Protein AF-A0A349HQE9-F1 (afdb_monomer_lite)

pLDDT: mean 85.3, std 14.21, range [30.2, 98.06]

Structure (mmCIF, N/CA/C/O backbone):
data_AF-A0A349HQE9-F1
#
_entry.id   AF-A0A349HQE9-F1
#
loop_
_atom_site.group_PDB
_atom_site.id
_atom_site.type_symbol
_atom_site.label_atom_id
_atom_site.label_alt_id
_atom_site.label_comp_id
_atom_site.label_asym_id
_atom_site.label_entity_id
_atom_site.label_seq_id
_atom_site.pdbx_PDB_ins_code
_atom_site.Cartn_x
_atom_site.Cartn_y
_atom_site.Cartn_z
_atom_site.occupancy
_atom_site.B_iso_or_equiv
_atom_site.auth_seq_id
_atom_site.auth_comp_id
_atom_site.auth_asym_id
_atom_site.auth_atom_id
_atom_site.pdbx_PDB_model_num
ATOM 1 N N . MET A 1 1 ? 7.068 9.864 3.819 1.00 43.81 1 MET A N 1
ATOM 2 C CA . MET A 1 1 ? 7.848 9.157 2.779 1.00 43.81 1 MET A CA 1
ATOM 3 C C . MET A 1 1 ? 6.944 8.926 1.564 1.00 43.81 1 MET A C 1
ATOM 5 O O . MET A 1 1 ? 5.797 8.557 1.781 1.00 43.81 1 MET A O 1
ATOM 9 N N . ARG A 1 2 ? 7.378 9.198 0.321 1.00 53.12 2 ARG A N 1
ATOM 10 C CA . ARG A 1 2 ? 6.597 8.868 -0.892 1.00 53.12 2 ARG A CA 1
ATOM 11 C C . ARG A 1 2 ? 7.158 7.581 -1.493 1.00 53.12 2 ARG A C 1
ATOM 13 O O . ARG A 1 2 ? 8.141 7.647 -2.215 1.00 53.12 2 ARG A O 1
ATOM 20 N N . ARG A 1 3 ? 6.536 6.451 -1.161 1.00 66.81 3 ARG A N 1
ATOM 21 C CA . ARG A 1 3 ? 6.712 5.189 -1.887 1.00 66.81 3 ARG A CA 1
ATOM 22 C C . ARG A 1 3 ? 6.132 5.358 -3.292 1.00 66.81 3 ARG A C 1
ATOM 24 O O . ARG A 1 3 ? 5.113 6.044 -3.438 1.00 66.81 3 ARG A O 1
ATOM 31 N N . HIS A 1 4 ? 6.749 4.768 -4.305 1.00 74.75 4 HIS A N 1
ATOM 32 C CA . HIS A 1 4 ? 6.180 4.779 -5.647 1.00 74.75 4 HIS A CA 1
ATOM 33 C C . HIS A 1 4 ? 5.063 3.740 -5.753 1.00 74.75 4 HIS A C 1
ATOM 35 O O . HIS A 1 4 ? 5.270 2.562 -5.455 1.00 74.75 4 HIS A O 1
ATOM 41 N N . TYR A 1 5 ? 3.889 4.195 -6.192 1.00 73.69 5 TYR A N 1
ATOM 42 C CA . TYR A 1 5 ? 2.735 3.347 -6.473 1.00 73.69 5 TYR A CA 1
ATOM 43 C C . TYR A 1 5 ? 2.435 3.372 -7.967 1.00 73.69 5 TYR A C 1
ATOM 45 O O . TYR A 1 5 ? 2.420 4.446 -8.576 1.00 73.69 5 TYR A O 1
ATOM 53 N N . PHE A 1 6 ? 2.188 2.195 -8.533 1.00 78.81 6 PHE A N 1
ATOM 54 C CA . PHE A 1 6 ? 1.895 1.996 -9.949 1.00 78.81 6 PHE A CA 1
ATOM 55 C C . PHE A 1 6 ? 0.685 1.073 -10.059 1.00 78.81 6 PHE A C 1
ATOM 57 O O . PHE A 1 6 ? 0.599 0.081 -9.332 1.00 78.81 6 PHE A O 1
ATOM 64 N N . PHE A 1 7 ? -0.254 1.400 -10.945 1.00 66.44 7 PHE A N 1
ATOM 65 C CA . PHE A 1 7 ? -1.526 0.697 -11.013 1.00 66.44 7 PHE A CA 1
ATOM 66 C C . PHE A 1 7 ? -1.641 -0.123 -12.284 1.00 66.44 7 PHE A C 1
ATOM 68 O O . PHE A 1 7 ? -1.608 -1.334 -12.151 1.00 66.44 7 PHE A O 1
ATOM 75 N N . HIS A 1 8 ? -1.755 0.473 -13.475 1.00 68.31 8 HIS A N 1
ATOM 76 C CA . HIS A 1 8 ? -1.806 -0.285 -14.746 1.00 68.31 8 HIS A CA 1
ATOM 77 C C . HIS A 1 8 ? -1.755 0.583 -16.018 1.00 68.31 8 HIS A C 1
ATOM 79 O O . HIS A 1 8 ? -1.730 0.020 -17.120 1.00 68.31 8 HIS A O 1
ATOM 85 N N . ASP A 1 9 ? -1.794 1.915 -15.915 1.00 72.25 9 ASP A N 1
ATOM 86 C CA . ASP A 1 9 ? -1.902 2.767 -17.100 1.00 72.25 9 ASP A CA 1
ATOM 87 C C . ASP A 1 9 ? -0.536 3.023 -17.771 1.00 72.25 9 ASP A C 1
ATOM 89 O O . ASP A 1 9 ? 0.530 2.822 -17.190 1.00 72.25 9 ASP A O 1
ATOM 93 N N . GLU A 1 10 ? -0.559 3.451 -19.035 1.00 73.50 10 GLU A N 1
ATOM 94 C CA . GLU A 1 10 ? 0.659 3.810 -19.778 1.00 73.50 10 GLU A CA 1
ATOM 95 C C . GLU A 1 10 ? 1.423 4.956 -19.083 1.00 73.50 10 GLU A C 1
ATOM 97 O O . GLU A 1 10 ? 2.652 5.020 -19.112 1.00 73.50 10 GLU A O 1
ATOM 102 N N . SER A 1 11 ? 0.705 5.836 -18.375 1.00 80.38 11 SER A N 1
ATOM 103 C CA . SER A 1 11 ? 1.305 6.921 -17.596 1.00 80.38 11 SER A CA 1
ATOM 104 C C . SER A 1 11 ? 2.182 6.396 -16.453 1.00 80.38 11 SER A C 1
ATOM 106 O O . SER A 1 11 ? 3.225 6.983 -16.153 1.00 80.38 11 SER A O 1
ATOM 108 N N . ASP A 1 12 ? 1.795 5.278 -15.844 1.00 83.81 12 ASP A N 1
ATOM 109 C CA . ASP A 1 12 ? 2.486 4.620 -14.746 1.00 83.81 12 ASP A CA 1
ATOM 110 C C . ASP A 1 12 ? 3.768 3.945 -15.221 1.00 83.81 12 ASP A C 1
ATOM 112 O O . ASP A 1 12 ? 4.757 3.982 -14.488 1.00 83.81 12 ASP A O 1
ATOM 116 N N . PHE A 1 13 ? 3.808 3.444 -16.461 1.00 86.69 13 PHE A N 1
ATOM 117 C CA . PHE A 1 13 ? 5.064 3.006 -17.070 1.00 86.69 13 PHE A CA 1
ATOM 118 C C . PHE A 1 13 ? 6.069 4.162 -17.122 1.00 86.69 13 PHE A C 1
ATOM 120 O O . PHE A 1 13 ? 7.202 4.023 -16.664 1.00 86.69 13 PHE A O 1
ATOM 127 N N . PHE A 1 14 ? 5.659 5.344 -17.595 1.00 86.12 14 PHE A N 1
ATOM 128 C CA . PHE A 1 14 ? 6.560 6.501 -17.649 1.00 86.12 14 PHE A CA 1
ATOM 129 C C . PHE A 1 14 ? 6.971 6.997 -16.257 1.00 86.12 14 PHE A C 1
ATOM 131 O O . PHE A 1 14 ? 8.106 7.447 -16.070 1.00 86.12 14 PHE A O 1
ATOM 138 N N . LYS A 1 15 ? 6.073 6.923 -15.267 1.00 87.00 15 LYS A N 1
ATOM 139 C CA . LYS A 1 15 ? 6.412 7.228 -13.868 1.00 87.00 15 LYS A CA 1
ATOM 140 C C . LYS A 1 15 ? 7.447 6.239 -13.338 1.00 87.00 15 LYS A C 1
ATOM 142 O O . LYS A 1 15 ? 8.438 6.681 -12.761 1.00 87.00 15 LYS A O 1
ATOM 147 N N . TRP A 1 16 ? 7.254 4.942 -13.573 1.00 89.06 16 TRP A N 1
ATOM 148 C CA . TRP A 1 16 ? 8.198 3.900 -13.176 1.00 89.06 16 TRP A CA 1
ATOM 149 C C . TRP A 1 16 ? 9.549 4.071 -13.870 1.00 89.06 16 TRP A C 1
ATOM 151 O O . TRP A 1 16 ? 10.581 4.050 -13.209 1.00 89.06 16 TRP A O 1
ATOM 161 N N . TYR A 1 17 ? 9.558 4.359 -15.171 1.00 90.19 17 TYR A N 1
ATOM 162 C CA . TYR A 1 17 ? 10.778 4.631 -15.928 1.00 90.19 17 TYR A CA 1
ATOM 163 C C . TYR A 1 17 ? 11.578 5.798 -15.327 1.00 90.19 17 TYR A C 1
ATOM 165 O O . TYR A 1 17 ? 12.787 5.697 -15.111 1.00 90.19 17 TYR A O 1
ATOM 173 N N . ARG A 1 18 ? 10.908 6.908 -14.988 1.00 89.81 18 ARG A N 1
ATOM 174 C CA . ARG A 1 18 ? 11.554 8.052 -14.321 1.00 89.81 18 ARG A CA 1
ATOM 175 C C . ARG A 1 18 ? 12.039 7.703 -12.916 1.00 89.81 18 ARG A C 1
ATOM 177 O O . ARG A 1 18 ? 13.117 8.155 -12.522 1.00 89.81 18 ARG A O 1
ATOM 184 N N . ALA A 1 19 ? 11.265 6.908 -12.176 1.00 90.31 19 ALA A N 1
ATOM 185 C CA . ALA A 1 19 ? 11.665 6.401 -10.870 1.00 90.31 19 ALA A CA 1
ATOM 186 C C . ALA A 1 19 ? 12.948 5.571 -10.998 1.00 90.31 19 ALA A C 1
ATOM 188 O O . ALA A 1 19 ? 13.918 5.875 -10.318 1.00 90.31 19 ALA A O 1
ATOM 189 N N . TYR A 1 20 ? 13.021 4.647 -11.958 1.00 92.56 20 TYR A N 1
ATOM 190 C CA . TYR A 1 20 ? 14.224 3.871 -12.260 1.00 92.56 20 TYR A CA 1
ATOM 191 C C . TYR A 1 20 ? 15.447 4.749 -12.567 1.00 92.56 20 TYR A C 1
ATOM 193 O O . TYR A 1 20 ? 16.510 4.542 -11.974 1.00 92.56 20 TYR A O 1
ATOM 201 N N . LEU A 1 21 ? 15.312 5.757 -13.440 1.00 91.94 21 LEU A N 1
ATOM 202 C CA . LEU A 1 21 ? 16.416 6.683 -13.736 1.00 91.94 21 LEU A CA 1
ATOM 203 C C . LEU A 1 21 ? 16.921 7.386 -12.470 1.00 91.94 21 LEU A C 1
ATOM 205 O O . LEU A 1 21 ? 18.129 7.513 -12.261 1.00 91.94 21 LEU A O 1
ATOM 209 N N . SER A 1 22 ? 15.993 7.790 -11.605 1.00 90.62 22 SER A N 1
ATOM 210 C CA . SER A 1 22 ? 16.298 8.465 -10.343 1.00 90.62 22 SER A CA 1
ATOM 211 C C . SER A 1 22 ? 16.943 7.507 -9.336 1.00 90.62 22 SER A C 1
ATOM 213 O O . SER A 1 22 ? 17.932 7.859 -8.698 1.00 90.62 22 SER A O 1
ATOM 215 N N . SER A 1 23 ? 16.446 6.272 -9.237 1.00 91.88 23 SER A N 1
ATOM 216 C CA . SER A 1 23 ? 16.970 5.201 -8.385 1.00 91.88 23 SER A CA 1
ATOM 217 C C . SER A 1 23 ? 18.398 4.815 -8.760 1.00 91.88 23 SER A C 1
ATOM 219 O O . SER A 1 23 ? 19.237 4.628 -7.879 1.00 91.88 23 SER A O 1
ATOM 221 N N . LYS A 1 24 ? 18.714 4.753 -10.060 1.00 91.44 24 LYS A N 1
ATOM 222 C CA . LYS A 1 24 ? 20.076 4.494 -10.549 1.00 91.44 24 LYS A CA 1
ATOM 223 C C . LYS A 1 24 ? 21.060 5.557 -10.056 1.00 91.44 24 LYS A C 1
ATOM 225 O O . LYS A 1 24 ? 22.142 5.209 -9.576 1.00 91.44 24 LYS A O 1
ATOM 230 N N . GLU A 1 25 ? 20.687 6.831 -10.152 1.00 89.38 25 GLU A N 1
ATOM 231 C CA . GLU A 1 25 ? 21.533 7.929 -9.677 1.00 89.38 25 GLU A CA 1
ATOM 232 C C . GLU A 1 25 ? 21.605 7.964 -8.145 1.00 89.38 25 GLU A C 1
ATOM 234 O O . GLU A 1 25 ? 22.686 8.129 -7.582 1.00 89.38 25 GLU A O 1
ATOM 239 N N . LEU A 1 26 ? 20.494 7.699 -7.452 1.00 89.50 26 LEU A N 1
ATOM 240 C CA . LEU A 1 26 ? 20.457 7.638 -5.991 1.00 89.50 26 LEU A CA 1
ATOM 241 C C . LEU A 1 26 ? 21.390 6.553 -5.446 1.00 89.50 26 LEU A C 1
ATOM 243 O O . LEU A 1 26 ? 22.198 6.841 -4.569 1.00 89.50 26 LEU A O 1
ATOM 247 N N . ILE A 1 27 ? 21.346 5.331 -5.989 1.00 91.06 27 ILE A N 1
ATOM 248 C CA . ILE A 1 27 ? 22.255 4.241 -5.590 1.00 91.06 27 ILE A CA 1
ATOM 249 C C . ILE A 1 27 ? 23.714 4.637 -5.824 1.00 91.06 27 ILE A C 1
ATOM 251 O O . ILE A 1 27 ? 24.580 4.327 -5.002 1.00 91.06 27 ILE A O 1
ATOM 255 N N . ARG A 1 28 ? 24.003 5.308 -6.945 1.00 88.94 28 ARG A N 1
ATOM 256 C CA . ARG A 1 28 ? 25.353 5.783 -7.256 1.00 88.94 28 ARG A CA 1
ATOM 257 C C . ARG A 1 28 ? 25.827 6.780 -6.204 1.00 88.94 28 ARG A C 1
ATOM 259 O O . ARG A 1 28 ? 26.914 6.598 -5.671 1.00 88.94 28 ARG A O 1
ATOM 266 N N . VAL A 1 29 ? 25.019 7.790 -5.893 1.00 88.50 29 VAL A N 1
ATOM 267 C CA . VAL A 1 29 ? 25.361 8.865 -4.951 1.00 88.50 29 VAL A CA 1
ATOM 268 C C . VAL A 1 29 ? 25.426 8.361 -3.505 1.00 88.50 29 VAL A C 1
ATOM 270 O O . VAL A 1 29 ? 26.347 8.726 -2.777 1.00 88.50 29 VAL A O 1
ATOM 273 N N . TYR A 1 30 ? 24.510 7.477 -3.100 1.00 87.50 30 TYR A N 1
ATOM 274 C CA . TYR A 1 30 ? 24.434 6.924 -1.744 1.00 87.50 30 TYR A CA 1
ATOM 275 C C . TYR A 1 30 ? 25.734 6.221 -1.321 1.00 87.50 30 TYR A C 1
ATOM 277 O O . TYR A 1 30 ? 26.180 6.358 -0.181 1.00 87.50 30 TYR A O 1
ATOM 285 N N . LYS A 1 31 ? 26.409 5.536 -2.259 1.00 82.44 31 LYS A N 1
ATOM 286 C CA . LYS A 1 31 ? 27.718 4.893 -2.023 1.00 82.44 31 LYS A CA 1
ATOM 287 C C . LYS A 1 31 ? 28.820 5.872 -1.610 1.00 82.44 31 LYS A C 1
ATOM 289 O O . LYS A 1 31 ? 29.774 5.454 -0.961 1.00 82.44 31 LYS A O 1
ATOM 294 N N . TYR A 1 32 ? 28.690 7.146 -1.973 1.00 86.56 32 TYR A N 1
ATOM 295 C CA . TYR A 1 32 ? 29.670 8.194 -1.684 1.00 86.56 32 TYR A CA 1
ATOM 296 C C . TYR A 1 32 ? 29.247 9.114 -0.533 1.00 86.56 32 TYR A C 1
ATOM 298 O O . TYR A 1 32 ? 29.905 10.122 -0.279 1.00 86.56 32 TYR A O 1
ATOM 306 N N . TYR A 1 33 ? 28.160 8.807 0.182 1.00 83.00 33 TYR A N 1
ATOM 307 C CA . TYR A 1 33 ? 27.831 9.550 1.393 1.00 83.00 33 TYR A CA 1
ATOM 308 C C . TYR A 1 33 ? 28.894 9.312 2.466 1.00 83.00 33 TYR A C 1
ATOM 310 O O . TYR A 1 33 ? 29.165 8.184 2.866 1.00 83.00 33 TYR A O 1
ATOM 318 N N . TYR A 1 34 ? 29.497 10.402 2.937 1.00 70.88 34 TYR A N 1
ATOM 319 C CA . TYR A 1 34 ? 30.479 10.373 4.022 1.00 70.88 34 TYR A CA 1
ATOM 320 C C . TYR A 1 34 ? 29.829 10.458 5.409 1.00 70.88 34 TYR A C 1
ATOM 322 O O . TYR A 1 34 ? 30.403 9.983 6.381 1.00 70.88 34 TYR A O 1
ATOM 330 N N . SER A 1 35 ? 28.633 11.049 5.510 1.00 86.31 35 SER A N 1
ATOM 331 C CA . SER A 1 35 ? 27.893 11.160 6.772 1.00 86.31 35 SER A CA 1
ATOM 332 C C . SER A 1 35 ? 27.049 9.911 7.022 1.00 86.31 35 SER A C 1
ATOM 334 O O . SER A 1 35 ? 26.170 9.576 6.225 1.00 86.31 35 SER A O 1
ATOM 336 N N . GLU A 1 36 ? 27.292 9.254 8.155 1.00 84.75 36 GLU A N 1
ATOM 337 C CA . GLU A 1 36 ? 26.512 8.100 8.616 1.00 84.75 36 GLU A CA 1
ATOM 338 C C . GLU A 1 36 ? 25.084 8.479 9.034 1.00 84.75 36 GLU A C 1
ATOM 340 O O . GLU A 1 36 ? 24.160 7.687 8.861 1.00 84.75 36 GLU A O 1
ATOM 345 N N . GLU A 1 37 ? 24.877 9.705 9.518 1.00 84.75 37 GLU A N 1
ATOM 346 C CA . GLU A 1 37 ? 23.544 10.252 9.801 1.00 84.75 37 GLU A CA 1
ATOM 347 C C . GLU A 1 37 ? 22.734 10.372 8.506 1.00 84.75 37 GLU A C 1
ATOM 349 O O . GLU A 1 37 ? 21.657 9.797 8.382 1.00 84.75 37 GLU A O 1
ATOM 354 N N . ARG A 1 38 ? 23.326 10.978 7.468 1.00 81.06 38 ARG A N 1
ATOM 355 C CA . ARG A 1 38 ? 22.676 11.115 6.158 1.00 81.06 38 ARG A CA 1
ATOM 356 C C . ARG A 1 38 ? 22.397 9.766 5.494 1.00 81.06 38 ARG A C 1
ATOM 358 O O . ARG A 1 38 ? 21.384 9.621 4.816 1.00 81.06 38 ARG A O 1
ATOM 365 N N . LYS A 1 39 ? 23.281 8.777 5.666 1.00 84.38 39 LYS A N 1
ATOM 366 C CA . LYS A 1 39 ? 23.018 7.404 5.204 1.00 84.38 39 LYS A CA 1
ATOM 367 C C . LYS A 1 39 ? 21.807 6.808 5.901 1.00 84.38 39 LYS A C 1
ATOM 369 O O . LYS A 1 39 ? 20.977 6.209 5.232 1.00 84.38 39 LYS A O 1
ATOM 374 N N . ARG A 1 40 ? 21.704 6.978 7.220 1.00 85.50 40 ARG A N 1
ATOM 375 C CA . ARG A 1 40 ? 20.574 6.473 8.003 1.00 85.50 40 ARG A CA 1
ATOM 376 C C . ARG A 1 40 ? 19.258 7.097 7.544 1.00 85.50 40 ARG A C 1
ATOM 378 O O . ARG A 1 40 ? 18.309 6.360 7.304 1.00 85.50 40 ARG A O 1
ATOM 385 N N . ASP A 1 41 ? 19.235 8.411 7.345 1.00 84.44 41 ASP A N 1
ATOM 386 C CA . ASP A 1 41 ? 18.028 9.141 6.934 1.00 84.44 41 ASP A CA 1
ATOM 387 C C . ASP A 1 41 ? 17.563 8.787 5.512 1.00 84.44 41 ASP A C 1
ATOM 389 O O . ASP A 1 41 ? 16.370 8.798 5.208 1.00 84.44 41 ASP A O 1
ATOM 393 N N . GLU A 1 42 ? 18.502 8.459 4.620 1.00 86.94 42 GLU A N 1
ATOM 394 C CA . GLU A 1 42 ? 18.217 8.101 3.225 1.00 86.94 42 GLU A CA 1
ATOM 395 C C . GLU A 1 42 ? 18.152 6.578 2.993 1.00 86.94 42 GLU A C 1
ATOM 397 O O . GLU A 1 42 ? 17.909 6.145 1.864 1.00 86.94 42 GLU A O 1
ATOM 402 N N . TYR A 1 43 ? 18.346 5.754 4.031 1.00 86.75 43 TYR A N 1
ATOM 403 C CA . TYR A 1 43 ? 18.451 4.294 3.913 1.00 86.75 43 TYR A CA 1
ATOM 404 C C . TYR A 1 43 ? 17.210 3.666 3.277 1.00 86.75 43 TYR A C 1
ATOM 406 O O . TYR A 1 43 ? 17.326 2.836 2.376 1.00 86.75 43 TYR A O 1
ATOM 414 N N . ASP A 1 44 ? 16.018 4.096 3.688 1.00 82.88 44 ASP A N 1
ATOM 415 C CA . ASP A 1 44 ? 14.773 3.530 3.167 1.00 82.88 44 ASP A CA 1
ATOM 416 C C . ASP A 1 44 ? 14.567 3.874 1.683 1.00 82.88 44 ASP A C 1
ATOM 418 O O . ASP A 1 44 ? 14.114 3.038 0.900 1.00 82.88 44 ASP A O 1
ATOM 422 N N . LYS A 1 45 ? 14.968 5.081 1.258 1.00 85.44 45 LYS A N 1
ATOM 423 C CA . LYS A 1 45 ? 14.956 5.477 -0.162 1.00 85.44 45 LYS A CA 1
ATOM 424 C C . LYS A 1 45 ? 15.985 4.690 -0.965 1.00 85.44 45 LYS A C 1
ATOM 426 O O . LYS A 1 45 ? 15.726 4.324 -2.108 1.00 85.44 45 LYS A O 1
ATOM 431 N N . PHE A 1 46 ? 17.149 4.425 -0.373 1.00 88.75 46 PHE A N 1
ATOM 432 C CA . PHE A 1 46 ? 18.156 3.555 -0.966 1.00 88.75 46 PHE A CA 1
ATOM 433 C C . PHE A 1 46 ? 17.615 2.135 -1.155 1.00 88.75 46 PHE A C 1
ATOM 435 O O . PHE A 1 46 ? 17.751 1.583 -2.244 1.00 88.75 46 PHE A O 1
ATOM 442 N N . LYS A 1 47 ? 16.928 1.576 -0.153 1.00 88.00 47 LYS A N 1
ATOM 443 C CA . LYS A 1 47 ? 16.287 0.261 -0.251 1.00 88.00 47 LYS A CA 1
ATOM 444 C C . LYS A 1 47 ? 15.229 0.186 -1.341 1.00 88.00 47 LYS A C 1
ATOM 446 O O . LYS A 1 47 ? 15.277 -0.728 -2.158 1.00 88.00 47 LYS A O 1
ATOM 451 N N . GLU A 1 48 ? 14.339 1.169 -1.412 1.00 85.50 48 GLU A N 1
ATOM 452 C CA . GLU A 1 48 ? 13.356 1.256 -2.497 1.00 85.50 48 GLU A CA 1
ATOM 453 C C . GLU A 1 48 ? 14.039 1.369 -3.873 1.00 85.50 48 GLU A C 1
ATOM 455 O O . GLU A 1 48 ? 13.631 0.724 -4.838 1.00 85.50 48 GLU A O 1
ATOM 460 N N . ALA A 1 49 ? 15.127 2.138 -3.973 1.00 90.12 49 ALA A N 1
ATOM 461 C CA . ALA A 1 49 ? 15.890 2.241 -5.210 1.00 90.12 49 ALA A CA 1
ATOM 462 C C . ALA A 1 49 ? 16.525 0.904 -5.627 1.00 90.12 49 ALA A C 1
ATOM 464 O O . ALA A 1 49 ? 16.499 0.578 -6.816 1.00 90.12 49 ALA A O 1
ATOM 465 N N . GLU A 1 50 ? 17.068 0.121 -4.685 1.00 91.06 50 GLU A N 1
ATOM 466 C CA . GLU A 1 50 ? 17.588 -1.225 -4.970 1.00 91.06 50 GLU A CA 1
ATOM 467 C C . GLU A 1 50 ? 16.501 -2.133 -5.564 1.00 91.06 50 GLU A C 1
ATOM 469 O O . GLU A 1 50 ? 16.768 -2.858 -6.525 1.00 91.06 50 GLU A O 1
ATOM 474 N N . GLU A 1 51 ? 15.276 -2.060 -5.036 1.00 88.75 51 GLU A N 1
ATOM 475 C CA . GLU A 1 51 ? 14.133 -2.839 -5.522 1.00 88.75 51 GLU A CA 1
ATOM 476 C C . GLU A 1 51 ? 13.741 -2.452 -6.952 1.00 88.75 51 GLU A C 1
ATOM 478 O O . GLU A 1 51 ? 13.682 -3.328 -7.815 1.00 88.75 51 GLU A O 1
ATOM 483 N N . ILE A 1 52 ? 13.571 -1.156 -7.235 1.00 89.94 52 ILE A N 1
ATOM 484 C CA . ILE A 1 52 ? 13.218 -0.663 -8.580 1.00 89.94 52 ILE A CA 1
ATOM 485 C C . ILE A 1 52 ? 14.297 -1.046 -9.608 1.00 89.94 52 ILE A C 1
ATOM 487 O O . ILE A 1 52 ? 13.991 -1.446 -10.733 1.00 89.94 52 ILE A O 1
ATOM 491 N N . VAL A 1 53 ? 15.583 -0.971 -9.241 1.00 91.44 53 VAL A N 1
ATOM 492 C CA . VAL A 1 53 ? 16.673 -1.403 -10.133 1.00 91.44 53 VAL A CA 1
ATOM 493 C C . VAL A 1 53 ? 16.664 -2.921 -10.350 1.00 91.44 53 VAL A C 1
ATOM 495 O O . VAL A 1 53 ? 16.983 -3.379 -11.450 1.00 91.44 53 VAL A O 1
ATOM 498 N N . ALA A 1 54 ? 16.307 -3.720 -9.343 1.00 89.06 54 ALA A N 1
ATOM 499 C CA . ALA A 1 54 ? 16.173 -5.169 -9.495 1.00 89.06 54 ALA A CA 1
ATOM 500 C C . ALA A 1 54 ? 14.996 -5.552 -10.411 1.00 89.06 54 ALA A C 1
ATOM 502 O O . ALA A 1 54 ? 15.137 -6.440 -11.257 1.00 89.06 54 ALA A O 1
ATOM 503 N N . GLU A 1 55 ? 13.870 -4.848 -10.303 1.00 88.94 55 GLU A N 1
ATOM 504 C CA . GLU A 1 55 ? 12.736 -5.000 -11.217 1.00 88.94 55 GLU A CA 1
ATOM 505 C C . GLU A 1 55 ? 13.127 -4.654 -12.654 1.00 88.94 55 GLU A C 1
ATOM 507 O O . GLU A 1 55 ? 12.875 -5.451 -13.554 1.00 88.94 55 GLU A O 1
ATOM 512 N N . TYR A 1 56 ? 13.842 -3.541 -12.872 1.00 91.62 56 TYR A N 1
ATOM 513 C CA . TYR A 1 56 ? 14.346 -3.181 -14.201 1.00 91.62 56 TYR A CA 1
ATOM 514 C C . TYR A 1 56 ? 15.251 -4.270 -14.793 1.00 91.62 56 TYR A C 1
ATOM 516 O O . TYR A 1 56 ? 15.140 -4.590 -15.973 1.00 91.62 56 TYR A O 1
ATOM 524 N N . LYS A 1 57 ? 16.134 -4.876 -13.989 1.00 90.94 57 LYS A N 1
ATOM 525 C CA . LYS A 1 57 ? 16.999 -5.977 -14.451 1.00 90.94 57 LYS A CA 1
ATOM 526 C C . LYS A 1 57 ? 16.207 -7.217 -14.858 1.00 90.94 57 LYS A C 1
ATOM 528 O O . LYS A 1 57 ? 16.595 -7.904 -15.792 1.00 90.94 57 LYS A O 1
ATOM 533 N N . THR A 1 58 ? 15.118 -7.509 -14.159 1.00 90.19 58 THR A N 1
ATOM 534 C CA . THR A 1 58 ? 14.236 -8.628 -14.519 1.00 90.19 58 THR A CA 1
ATOM 535 C C . THR A 1 58 ? 13.473 -8.296 -15.798 1.00 90.19 58 THR A C 1
ATOM 537 O O . THR A 1 58 ? 13.425 -9.097 -16.726 1.00 90.19 58 THR A O 1
ATOM 540 N N . PHE A 1 59 ? 12.959 -7.069 -15.875 1.00 90.88 59 PHE A N 1
ATOM 541 C CA . PHE A 1 59 ? 12.234 -6.540 -17.018 1.00 90.88 59 PHE A CA 1
ATOM 542 C C . PHE A 1 59 ? 13.068 -6.547 -18.301 1.00 90.88 59 PHE A C 1
ATOM 544 O O . PHE A 1 59 ? 12.640 -7.125 -19.293 1.00 90.88 59 PHE A O 1
ATOM 551 N N . ILE A 1 60 ? 14.285 -6.000 -18.281 1.00 90.62 60 ILE A N 1
ATOM 552 C CA . ILE A 1 60 ? 15.143 -5.925 -19.473 1.00 90.62 60 ILE A CA 1
ATOM 553 C C . ILE A 1 60 ? 15.517 -7.314 -20.016 1.00 90.62 60 ILE A C 1
ATOM 555 O O . ILE A 1 60 ? 15.709 -7.471 -21.216 1.00 90.62 60 ILE A O 1
ATOM 559 N N . CYS A 1 61 ? 15.601 -8.329 -19.149 1.00 89.94 61 CYS A N 1
ATOM 560 C CA . CYS A 1 61 ? 15.867 -9.715 -19.542 1.00 89.94 61 CYS A CA 1
ATOM 561 C C . CYS A 1 61 ? 14.652 -10.414 -20.168 1.00 89.94 61 CYS A C 1
ATOM 563 O O . CYS A 1 61 ? 14.819 -11.470 -20.768 1.00 89.94 61 CYS A O 1
ATOM 565 N N . SER A 1 62 ? 13.449 -9.859 -20.007 1.00 89.62 62 SER A N 1
ATOM 566 C CA . SER A 1 62 ? 12.223 -10.404 -20.601 1.00 89.62 62 SER A CA 1
ATOM 567 C C . SER A 1 62 ? 11.955 -9.903 -22.019 1.00 89.62 62 SER A C 1
ATOM 569 O O . SER A 1 62 ? 11.100 -10.457 -22.700 1.00 89.62 62 SER A O 1
ATOM 571 N N . LEU A 1 63 ? 12.639 -8.839 -22.447 1.00 91.25 63 LEU A N 1
ATOM 572 C CA . LEU A 1 63 ? 12.418 -8.209 -23.745 1.00 91.25 63 LEU A CA 1
ATOM 573 C C . LEU A 1 63 ? 13.200 -8.921 -24.848 1.00 91.25 63 LEU A C 1
ATOM 575 O O . LEU A 1 63 ? 14.293 -9.443 -24.616 1.00 91.25 63 LEU A O 1
ATOM 579 N N . ASN A 1 64 ? 12.661 -8.876 -26.066 1.00 91.19 64 ASN A N 1
ATOM 580 C CA . ASN A 1 64 ? 13.407 -9.236 -27.266 1.00 91.19 64 ASN A CA 1
ATOM 581 C C . ASN A 1 64 ? 14.577 -8.254 -27.514 1.00 91.19 64 ASN A C 1
ATOM 583 O O . ASN A 1 64 ? 14.624 -7.156 -26.951 1.00 91.19 64 ASN A O 1
ATOM 587 N N . ASP A 1 65 ? 15.524 -8.633 -28.377 1.00 90.88 65 ASP A N 1
ATOM 588 C CA . ASP A 1 65 ? 16.750 -7.854 -28.608 1.00 90.88 65 ASP A CA 1
ATOM 589 C C . ASP A 1 65 ? 16.489 -6.435 -29.143 1.00 90.88 65 ASP A C 1
ATOM 591 O O . ASP A 1 65 ? 17.206 -5.501 -28.778 1.00 90.88 65 ASP A O 1
ATOM 595 N N . ASN A 1 66 ? 15.450 -6.248 -29.967 1.00 89.12 66 ASN A N 1
ATOM 596 C CA . ASN A 1 66 ? 15.104 -4.940 -30.528 1.00 89.12 66 ASN A CA 1
ATOM 597 C C . ASN A 1 66 ? 14.558 -4.000 -29.446 1.00 89.12 66 ASN A C 1
ATOM 599 O O . ASN A 1 66 ? 15.026 -2.868 -29.307 1.00 89.12 66 ASN A O 1
ATOM 603 N N . ASP A 1 67 ? 13.603 -4.479 -28.651 1.00 89.38 67 ASP A N 1
ATOM 604 C CA . ASP A 1 67 ? 12.967 -3.721 -27.571 1.00 89.38 67 ASP A CA 1
ATOM 605 C C . ASP A 1 67 ? 13.965 -3.413 -26.453 1.00 89.38 67 ASP A C 1
ATOM 607 O O . ASP A 1 67 ? 13.982 -2.311 -25.896 1.00 89.38 67 ASP A O 1
ATOM 611 N N . LYS A 1 68 ? 14.856 -4.366 -26.168 1.00 91.31 68 LYS A N 1
ATOM 612 C CA . LYS A 1 68 ? 15.970 -4.181 -25.245 1.00 91.31 68 LYS A CA 1
ATOM 613 C C . LYS A 1 68 ? 16.922 -3.089 -25.723 1.00 91.31 68 LYS A C 1
ATOM 615 O O . LYS A 1 68 ? 17.216 -2.178 -24.950 1.00 91.31 68 LYS A O 1
ATOM 620 N N . ALA A 1 69 ? 17.377 -3.145 -26.976 1.00 90.19 69 ALA A N 1
ATOM 621 C CA . ALA A 1 69 ? 18.278 -2.137 -27.534 1.00 90.19 69 ALA A CA 1
ATOM 622 C C . ALA A 1 69 ? 17.641 -0.739 -27.523 1.00 90.19 69 ALA A C 1
ATOM 624 O O . ALA A 1 69 ? 18.288 0.242 -27.146 1.00 90.19 69 ALA A O 1
ATOM 625 N N . TYR A 1 70 ? 16.353 -0.651 -27.871 1.00 90.00 70 TYR A N 1
ATOM 626 C CA . TYR A 1 70 ? 15.584 0.587 -27.792 1.00 90.00 70 TYR A CA 1
ATOM 627 C C . TYR A 1 70 ? 15.549 1.150 -26.364 1.00 90.00 70 TYR A C 1
ATOM 629 O O . TYR A 1 70 ? 15.872 2.321 -26.134 1.00 90.00 70 TYR A O 1
ATOM 637 N N . LEU A 1 71 ? 15.194 0.314 -25.385 1.00 89.56 71 LEU A N 1
ATOM 638 C CA . LEU A 1 71 ? 15.066 0.736 -23.995 1.00 89.56 71 LEU A CA 1
ATOM 639 C C . LEU A 1 71 ? 16.421 1.120 -23.380 1.00 89.56 71 LEU A C 1
ATOM 641 O O . LEU A 1 71 ? 16.507 2.121 -22.668 1.00 89.56 71 LEU A O 1
ATOM 645 N N . GLU A 1 72 ? 17.492 0.382 -23.676 1.00 90.94 72 GLU A N 1
ATOM 646 C CA . GLU A 1 72 ? 18.851 0.711 -23.230 1.00 90.94 72 GLU A CA 1
ATOM 647 C C . GLU A 1 72 ? 19.316 2.068 -23.774 1.00 90.94 72 GLU A C 1
ATOM 649 O O . GLU A 1 72 ? 19.862 2.889 -23.027 1.00 90.94 72 GLU A O 1
ATOM 654 N N . GLU A 1 73 ? 19.039 2.347 -25.048 1.00 90.44 73 GLU A N 1
ATOM 655 C CA . GLU A 1 73 ? 19.344 3.629 -25.681 1.00 90.44 73 GLU A CA 1
ATOM 656 C C . GLU A 1 73 ? 18.521 4.779 -25.079 1.00 90.44 73 GLU A C 1
ATOM 658 O O . GLU A 1 73 ? 19.058 5.859 -24.808 1.00 90.44 73 GLU A O 1
ATOM 663 N N . SER A 1 74 ? 17.238 4.542 -24.794 1.00 89.81 74 SER A N 1
ATOM 664 C CA . SER A 1 74 ? 16.376 5.485 -24.073 1.00 89.81 74 SER A CA 1
ATOM 665 C C . SER A 1 74 ? 16.949 5.820 -22.692 1.00 89.81 74 SER A C 1
ATOM 667 O O . SER A 1 74 ? 17.095 6.994 -22.334 1.00 89.81 74 SER A O 1
ATOM 669 N N . VAL A 1 75 ? 17.330 4.798 -21.918 1.00 90.88 75 VAL A N 1
ATOM 670 C CA . VAL A 1 75 ? 17.931 4.961 -20.585 1.00 90.88 75 VAL A CA 1
ATOM 671 C C . VAL A 1 75 ? 19.242 5.734 -20.665 1.00 90.88 75 VAL A C 1
ATOM 673 O O . VAL A 1 75 ? 19.491 6.602 -19.827 1.00 90.88 75 VAL A O 1
ATOM 676 N N . ARG A 1 76 ? 20.073 5.458 -21.675 1.00 89.50 76 ARG A N 1
ATOM 677 C CA . ARG A 1 76 ? 21.333 6.174 -21.907 1.00 89.50 76 ARG A CA 1
ATOM 678 C C . ARG A 1 76 ? 21.098 7.657 -22.198 1.00 89.50 76 ARG A C 1
ATOM 680 O O . ARG A 1 76 ? 21.840 8.495 -21.691 1.00 89.50 76 ARG A O 1
ATOM 687 N N . LYS A 1 77 ? 20.074 7.980 -22.991 1.00 88.44 77 LYS A N 1
ATOM 688 C CA . LYS A 1 77 ? 19.664 9.361 -23.295 1.00 88.44 77 LYS A CA 1
ATOM 689 C C . LYS A 1 77 ? 18.938 10.044 -22.133 1.00 88.44 77 LYS A C 1
ATOM 691 O O . LYS A 1 77 ? 18.805 11.264 -22.144 1.00 88.44 77 LYS A O 1
ATOM 696 N N . GLY A 1 78 ? 18.446 9.279 -21.156 1.00 85.69 78 GLY A N 1
ATOM 697 C CA . GLY A 1 78 ? 17.579 9.783 -20.088 1.00 85.69 78 GLY A CA 1
ATOM 698 C C . GLY A 1 78 ? 16.197 10.214 -20.590 1.00 85.69 78 GLY A C 1
ATOM 699 O O . GLY A 1 78 ? 15.485 10.936 -19.897 1.00 85.69 78 GLY A O 1
ATOM 700 N N . TYR A 1 79 ? 15.811 9.784 -21.793 1.00 84.12 79 TYR A N 1
ATOM 701 C CA . TYR A 1 79 ? 14.596 10.214 -22.474 1.00 84.12 79 TYR A CA 1
ATOM 702 C C . TYR A 1 79 ? 13.959 9.037 -23.200 1.00 84.12 79 TYR A C 1
ATOM 704 O O . TYR A 1 79 ? 14.625 8.374 -23.989 1.00 84.12 79 TYR A O 1
ATOM 712 N N . PHE A 1 80 ? 12.667 8.838 -22.948 1.00 80.88 80 PHE A N 1
ATOM 713 C CA . PHE A 1 80 ? 11.852 7.811 -23.580 1.00 80.88 80 PHE A CA 1
ATOM 714 C C . PHE A 1 80 ? 10.859 8.478 -24.534 1.00 80.88 80 PHE A C 1
ATOM 716 O O . PHE A 1 80 ? 10.173 9.427 -24.146 1.00 80.88 80 PHE A O 1
ATOM 723 N N . ASN A 1 81 ? 10.797 8.015 -25.785 1.00 78.69 81 ASN A N 1
ATOM 724 C CA . ASN A 1 81 ? 9.940 8.618 -26.799 1.00 78.69 81 ASN A CA 1
ATOM 725 C C . ASN A 1 81 ? 8.543 7.984 -26.773 1.00 78.69 81 ASN A C 1
ATOM 727 O O . ASN A 1 81 ? 8.319 6.876 -27.261 1.00 78.69 81 ASN A O 1
ATOM 731 N N . ASN A 1 82 ? 7.574 8.743 -26.266 1.00 68.44 82 ASN A N 1
ATOM 732 C CA . ASN A 1 82 ? 6.186 8.308 -26.115 1.00 68.44 82 ASN A CA 1
ATOM 733 C C . ASN A 1 82 ? 5.471 7.989 -27.442 1.00 68.44 82 ASN A C 1
ATOM 735 O O . ASN A 1 82 ? 4.353 7.499 -27.400 1.00 68.44 82 ASN A O 1
ATOM 739 N N . ARG A 1 83 ? 6.047 8.250 -28.621 1.00 73.19 83 ARG A N 1
ATOM 740 C CA . ARG A 1 83 ? 5.451 7.827 -29.905 1.00 73.19 83 ARG A CA 1
ATOM 741 C C . ARG A 1 83 ? 6.060 6.543 -30.449 1.00 73.19 83 ARG A C 1
ATOM 743 O O . ARG A 1 83 ? 5.365 5.769 -31.094 1.00 73.19 83 ARG A O 1
ATOM 750 N N . GLU A 1 84 ? 7.340 6.322 -30.182 1.00 71.19 84 GLU A N 1
ATOM 751 C CA . GLU A 1 84 ? 8.074 5.156 -30.683 1.00 71.19 84 GLU A CA 1
ATOM 752 C C . GLU A 1 84 ? 7.772 3.899 -29.873 1.00 71.19 84 GLU A C 1
ATOM 754 O O . GLU A 1 84 ? 7.844 2.808 -30.415 1.00 71.19 84 GLU A O 1
ATOM 759 N N . HIS A 1 85 ? 7.334 4.030 -28.621 1.00 69.62 85 HIS A N 1
ATOM 760 C CA . HIS A 1 85 ? 6.936 2.876 -27.809 1.00 69.62 85 HIS A CA 1
ATOM 761 C C . HIS A 1 85 ? 5.766 2.074 -28.405 1.00 69.62 85 HIS A C 1
ATOM 763 O O . HIS A 1 85 ? 5.640 0.887 -28.130 1.00 69.62 85 HIS A O 1
ATOM 769 N N . LEU A 1 86 ? 4.936 2.698 -29.253 1.00 71.94 86 LEU A N 1
ATOM 770 C CA . LEU A 1 86 ? 3.875 2.011 -29.998 1.00 71.94 86 LEU A CA 1
ATOM 771 C C . LEU A 1 86 ? 4.436 0.980 -30.990 1.00 71.94 86 LEU A C 1
ATOM 773 O O . LEU A 1 86 ? 3.722 0.068 -31.395 1.00 71.94 86 LEU A O 1
ATOM 777 N N . LEU A 1 87 ? 5.709 1.121 -31.374 1.00 76.69 87 LEU A N 1
ATOM 778 C CA . LEU A 1 87 ? 6.446 0.161 -32.196 1.00 76.69 87 LEU A CA 1
ATOM 779 C C . LEU A 1 87 ? 7.016 -1.001 -31.363 1.00 76.69 87 LEU A C 1
ATOM 781 O O . LEU A 1 87 ? 7.550 -1.944 -31.938 1.00 76.69 87 LEU A O 1
ATOM 785 N N . HIS A 1 88 ? 6.880 -0.937 -30.035 1.00 80.06 88 HIS A N 1
ATOM 786 C CA . HIS A 1 88 ? 7.445 -1.870 -29.063 1.00 80.06 88 HIS A CA 1
ATOM 787 C C . HIS A 1 88 ? 6.384 -2.310 -28.027 1.00 80.06 88 HIS A C 1
ATOM 789 O O . HIS A 1 88 ? 6.511 -2.014 -26.834 1.00 80.06 88 HIS A O 1
ATOM 795 N N . PRO A 1 89 ? 5.289 -2.976 -28.451 1.00 77.62 89 PRO A N 1
ATOM 796 C CA . PRO A 1 89 ? 4.170 -3.312 -27.565 1.00 77.62 89 PRO A CA 1
ATOM 797 C C . PRO A 1 89 ? 4.557 -4.250 -26.406 1.00 77.62 89 PRO A C 1
ATOM 799 O O . PRO A 1 89 ? 3.986 -4.132 -25.318 1.00 77.62 89 PRO A O 1
ATOM 802 N N . GLU A 1 90 ? 5.559 -5.119 -26.595 1.00 83.44 90 GLU A N 1
ATOM 803 C CA . GLU A 1 90 ? 6.024 -6.060 -25.563 1.00 83.44 90 GLU A CA 1
ATOM 804 C C . GLU A 1 90 ? 6.650 -5.338 -24.358 1.00 83.44 90 GLU A C 1
ATOM 806 O O . GLU A 1 90 ? 6.591 -5.846 -23.239 1.00 83.44 90 GLU A O 1
ATOM 811 N N . ILE A 1 91 ? 7.168 -4.113 -24.534 1.00 87.00 91 ILE A N 1
ATOM 812 C CA . ILE A 1 91 ? 7.699 -3.289 -23.434 1.00 87.00 91 ILE A CA 1
ATOM 813 C C . ILE A 1 91 ? 6.623 -3.047 -22.373 1.00 87.00 91 ILE A C 1
ATOM 815 O O . ILE A 1 91 ? 6.867 -3.251 -21.184 1.00 87.00 91 ILE A O 1
ATOM 819 N N . LEU A 1 92 ? 5.425 -2.618 -22.778 1.00 85.06 92 LEU A N 1
ATOM 820 C CA . LEU A 1 92 ? 4.348 -2.327 -21.830 1.00 85.06 92 LEU A CA 1
ATOM 821 C C . LEU A 1 92 ? 3.722 -3.602 -21.262 1.00 85.06 92 LEU A C 1
ATOM 823 O O . LEU A 1 92 ? 3.345 -3.623 -20.089 1.00 85.06 92 LEU A O 1
ATOM 827 N N . GLU A 1 93 ? 3.599 -4.653 -22.072 1.00 85.81 93 GLU A N 1
ATOM 828 C CA . GLU A 1 93 ? 3.031 -5.933 -21.642 1.00 85.81 93 GLU A CA 1
ATOM 829 C C . GLU A 1 93 ? 3.920 -6.617 -20.599 1.00 85.81 93 GLU A C 1
ATOM 831 O O . GLU A 1 93 ? 3.464 -6.918 -19.491 1.00 85.81 93 GLU A O 1
ATOM 836 N N . ASN A 1 94 ? 5.216 -6.744 -20.884 1.00 87.31 94 ASN A N 1
ATOM 837 C CA . ASN A 1 94 ? 6.163 -7.367 -19.968 1.00 87.31 94 ASN A CA 1
ATOM 838 C C . ASN A 1 94 ? 6.366 -6.525 -18.707 1.00 87.31 94 ASN A C 1
ATOM 840 O O . ASN A 1 94 ? 6.510 -7.073 -17.612 1.00 87.31 94 ASN A O 1
ATOM 844 N N . TRP A 1 95 ? 6.324 -5.193 -18.824 1.00 89.00 95 TRP A N 1
ATOM 845 C CA . TRP A 1 95 ? 6.388 -4.315 -17.658 1.00 89.00 95 TRP A CA 1
ATOM 846 C C . TRP A 1 95 ? 5.204 -4.541 -16.714 1.00 89.00 95 TRP A C 1
ATOM 848 O O . TRP A 1 95 ? 5.409 -4.653 -15.505 1.00 89.00 95 TRP A O 1
ATOM 858 N N . LYS A 1 96 ? 3.976 -4.672 -17.237 1.00 84.75 96 LYS A N 1
ATOM 859 C CA . LYS A 1 96 ? 2.799 -4.975 -16.404 1.00 84.75 96 LYS A CA 1
ATOM 860 C C . LYS A 1 96 ? 2.999 -6.284 -15.633 1.00 84.75 96 LYS A C 1
ATOM 862 O O . LYS A 1 96 ? 2.822 -6.308 -14.419 1.00 84.75 96 LYS A O 1
ATOM 867 N N . ILE A 1 97 ? 3.452 -7.338 -16.303 1.00 83.12 97 ILE A N 1
ATOM 868 C CA . ILE A 1 97 ? 3.659 -8.648 -15.667 1.00 83.12 97 ILE A CA 1
ATOM 869 C C . ILE A 1 97 ? 4.758 -8.593 -14.593 1.00 83.12 97 ILE A C 1
ATOM 871 O O . ILE A 1 97 ? 4.634 -9.202 -13.535 1.00 83.12 97 ILE A O 1
ATOM 875 N N . ILE A 1 98 ? 5.852 -7.871 -14.835 1.00 82.75 98 ILE A N 1
ATOM 876 C CA . ILE A 1 98 ? 7.032 -7.929 -13.957 1.00 82.75 98 ILE A CA 1
ATOM 877 C C . ILE A 1 98 ? 6.955 -6.918 -12.813 1.00 82.75 98 ILE A C 1
ATOM 879 O O . ILE A 1 98 ? 7.326 -7.238 -11.685 1.00 82.75 98 ILE A O 1
ATOM 883 N N . VAL A 1 99 ? 6.486 -5.702 -13.091 1.00 78.19 99 VAL A N 1
ATOM 884 C CA . VAL A 1 99 ? 6.500 -4.581 -12.141 1.00 78.19 99 VAL A CA 1
ATOM 885 C C . VAL A 1 99 ? 5.155 -4.420 -11.450 1.00 78.19 99 VAL A C 1
ATOM 887 O O . VAL A 1 99 ? 5.099 -4.242 -10.235 1.00 78.19 99 VAL A O 1
ATOM 890 N N . ILE A 1 100 ? 4.049 -4.494 -12.192 1.00 75.19 100 ILE A N 1
ATOM 891 C CA . ILE A 1 100 ? 2.721 -4.289 -11.602 1.00 75.19 100 ILE A CA 1
ATOM 892 C C . ILE A 1 100 ? 2.271 -5.525 -10.817 1.00 75.19 100 ILE A C 1
ATOM 894 O O . ILE A 1 100 ? 1.748 -5.401 -9.702 1.00 75.19 100 ILE A O 1
ATOM 898 N N . ASP A 1 101 ? 2.516 -6.724 -11.342 1.00 72.06 101 ASP A N 1
ATOM 899 C CA . ASP A 1 101 ? 2.129 -7.963 -10.658 1.00 72.06 101 ASP A CA 1
ATOM 900 C C . ASP A 1 101 ? 3.118 -8.402 -9.570 1.00 72.06 101 ASP A C 1
ATOM 902 O O . ASP A 1 101 ? 2.813 -9.317 -8.801 1.00 72.06 101 ASP A O 1
ATOM 906 N N . SER A 1 102 ? 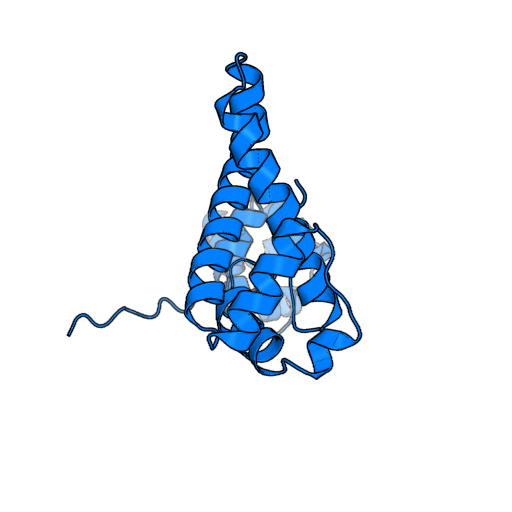4.224 -7.665 -9.378 1.00 69.75 102 SER A N 1
ATOM 907 C CA . SER A 1 102 ? 5.089 -7.807 -8.197 1.00 69.75 102 SER A CA 1
ATOM 908 C C . SER A 1 102 ? 4.350 -7.486 -6.888 1.00 69.75 102 SER A C 1
ATOM 910 O O . SER A 1 102 ? 4.797 -7.883 -5.811 1.00 69.75 102 SER A O 1
ATOM 912 N N . LYS A 1 103 ? 3.210 -6.771 -6.969 1.00 65.44 103 LYS A N 1
ATOM 913 C CA . LYS A 1 103 ? 2.379 -6.272 -5.851 1.00 65.44 103 LYS A CA 1
ATOM 914 C C . LYS A 1 103 ? 3.105 -5.327 -4.885 1.00 65.44 103 LYS A C 1
ATOM 916 O O . LYS A 1 103 ? 2.476 -4.833 -3.954 1.00 65.44 103 LYS A O 1
ATOM 921 N N . LYS A 1 104 ? 4.385 -5.017 -5.114 1.00 68.00 104 LYS A N 1
ATOM 922 C CA . LYS A 1 104 ? 5.192 -4.124 -4.262 1.00 68.00 104 LYS A CA 1
ATOM 923 C C . LYS A 1 104 ? 4.775 -2.659 -4.368 1.00 68.00 104 LYS A C 1
ATOM 925 O O . LYS A 1 104 ? 4.954 -1.895 -3.423 1.00 68.00 104 LYS A O 1
ATOM 930 N N . HIS A 1 105 ? 4.182 -2.300 -5.503 1.00 69.56 105 HIS A N 1
ATOM 931 C CA . HIS A 1 105 ? 3.764 -0.941 -5.843 1.00 69.56 105 HIS A CA 1
ATOM 932 C C . HIS A 1 105 ? 2.247 -0.741 -5.810 1.00 69.56 105 HIS A C 1
ATOM 934 O O . HIS A 1 105 ? 1.754 0.308 -6.222 1.00 69.56 105 HIS A O 1
ATOM 940 N N . LYS A 1 106 ? 1.494 -1.732 -5.321 1.00 67.62 106 LYS A N 1
ATOM 941 C CA . LYS A 1 106 ? 0.042 -1.634 -5.156 1.00 67.62 106 LYS A CA 1
ATOM 942 C C . LYS A 1 106 ? -0.283 -1.174 -3.737 1.00 67.62 106 LYS A C 1
ATOM 944 O O . LYS A 1 106 ? 0.439 -1.474 -2.786 1.00 67.62 106 LYS A O 1
ATOM 949 N N . LEU A 1 107 ? -1.381 -0.435 -3.593 1.00 73.50 107 LEU A N 1
ATOM 950 C CA . LEU A 1 107 ? -1.979 -0.238 -2.275 1.00 73.50 107 LEU A CA 1
ATOM 951 C C . LEU A 1 107 ? -2.405 -1.610 -1.750 1.00 73.50 107 LEU A C 1
ATOM 953 O O . LEU A 1 107 ? -2.933 -2.426 -2.506 1.00 73.50 107 LEU A O 1
ATOM 957 N N . PHE A 1 108 ? -2.148 -1.880 -0.473 1.00 74.75 108 PHE A N 1
ATOM 958 C CA . PHE A 1 108 ? -2.656 -3.105 0.124 1.00 74.75 108 PHE A CA 1
ATOM 959 C C . PHE A 1 108 ? -4.171 -2.971 0.295 1.00 74.75 108 PHE A C 1
ATOM 961 O O . PHE A 1 108 ? -4.674 -1.946 0.755 1.00 74.75 108 PHE A O 1
ATOM 968 N N . GLU A 1 109 ? -4.898 -4.012 -0.088 1.00 79.75 109 GLU A N 1
ATOM 969 C CA . GLU A 1 109 ? -6.329 -4.099 0.166 1.00 79.75 109 GLU A CA 1
ATOM 970 C C . GLU A 1 109 ? -6.560 -4.733 1.534 1.00 79.75 109 GLU A C 1
ATOM 972 O O . GLU A 1 109 ? -5.936 -5.740 1.888 1.00 79.75 109 GLU A O 1
ATOM 977 N N . VAL A 1 110 ? -7.462 -4.131 2.305 1.00 86.94 110 VAL A N 1
ATOM 978 C CA . VAL A 1 110 ? -7.896 -4.652 3.599 1.00 86.94 110 VAL A CA 1
ATOM 979 C C . VAL A 1 110 ? -9.100 -5.553 3.368 1.00 86.94 110 VAL A C 1
ATOM 981 O O . VAL A 1 110 ? -10.126 -5.103 2.862 1.00 86.94 110 VAL A O 1
ATOM 984 N N . ASP A 1 111 ? -8.991 -6.820 3.760 1.00 91.19 111 ASP A N 1
ATOM 985 C CA . ASP A 1 111 ? -10.123 -7.738 3.711 1.00 91.19 111 ASP A CA 1
ATOM 986 C C . ASP A 1 111 ? -11.103 -7.402 4.838 1.00 91.19 111 ASP A C 1
ATOM 988 O O . ASP A 1 111 ? -10.743 -7.422 6.017 1.00 91.19 111 ASP A O 1
ATOM 992 N N . ILE A 1 112 ? -12.359 -7.117 4.491 1.00 93.88 112 ILE A N 1
ATOM 993 C CA . ILE A 1 112 ? -13.365 -6.689 5.473 1.00 93.88 112 ILE A CA 1
ATOM 994 C C . ILE A 1 112 ? -13.670 -7.774 6.516 1.00 93.88 112 ILE A C 1
ATOM 996 O O . ILE A 1 112 ? -14.023 -7.445 7.648 1.00 93.88 112 ILE A O 1
ATOM 1000 N N . LYS A 1 113 ? -13.500 -9.061 6.178 1.00 94.94 113 LYS A N 1
ATOM 1001 C CA . LYS A 1 113 ? -13.709 -10.164 7.125 1.00 94.94 113 LYS A CA 1
ATOM 1002 C C . LYS A 1 113 ? -12.525 -10.299 8.071 1.00 94.94 113 LYS A C 1
ATOM 1004 O O . LYS A 1 113 ? -12.737 -10.438 9.272 1.00 94.94 113 LYS A O 1
ATOM 1009 N N . GLN A 1 114 ? -11.292 -10.222 7.566 1.00 95.25 114 GLN A N 1
ATOM 1010 C CA . GLN A 1 114 ? -10.099 -10.208 8.417 1.00 95.25 114 GLN A CA 1
ATOM 1011 C C . GLN A 1 114 ? -10.095 -8.988 9.335 1.00 95.25 114 GLN A C 1
ATOM 1013 O O . GLN A 1 114 ? -9.817 -9.129 10.524 1.00 95.25 114 GLN A O 1
ATOM 1018 N N . LEU A 1 115 ? -10.483 -7.819 8.819 1.00 96.00 115 LEU A N 1
ATOM 1019 C CA . LEU A 1 115 ? -10.648 -6.612 9.620 1.00 96.00 115 LEU A CA 1
ATOM 1020 C C . LEU A 1 115 ? -11.694 -6.809 10.722 1.00 96.00 115 LEU A C 1
ATOM 1022 O O . LEU A 1 115 ? -11.425 -6.489 11.878 1.00 96.00 115 LEU A O 1
ATOM 1026 N N . GLY A 1 116 ? -12.862 -7.368 10.393 1.00 97.06 116 GLY A N 1
ATOM 1027 C CA . GLY A 1 116 ? -13.910 -7.663 11.371 1.00 97.06 116 GLY A CA 1
ATOM 1028 C C . GLY A 1 116 ? -13.441 -8.605 12.484 1.00 97.06 116 GLY A C 1
ATOM 1029 O O . GLY A 1 116 ? -13.627 -8.313 13.670 1.00 97.06 116 GLY A O 1
ATOM 1030 N N . ILE A 1 117 ? -12.741 -9.684 12.117 1.00 96.50 117 ILE A N 1
ATOM 1031 C CA . ILE A 1 117 ? -12.128 -10.620 13.070 1.00 96.50 117 ILE A CA 1
ATOM 1032 C C . ILE A 1 117 ? -11.110 -9.893 13.954 1.00 96.50 117 ILE A C 1
ATOM 1034 O O . ILE A 1 117 ? -11.160 -10.031 15.175 1.00 96.50 117 ILE A O 1
ATOM 1038 N N . ALA A 1 118 ? -10.213 -9.099 13.368 1.00 96.75 118 ALA A N 1
ATOM 1039 C CA . ALA A 1 118 ? -9.192 -8.367 14.109 1.00 96.75 118 ALA A CA 1
ATOM 1040 C C . ALA A 1 118 ? -9.806 -7.357 15.093 1.00 96.75 118 ALA A C 1
ATOM 1042 O O . ALA A 1 118 ? -9.382 -7.294 16.246 1.00 96.75 118 ALA A O 1
ATOM 1043 N N . LEU A 1 119 ? -10.845 -6.622 14.677 1.00 97.44 119 LEU A N 1
ATOM 1044 C CA . LEU A 1 119 ? -11.595 -5.701 15.539 1.00 97.44 119 LEU A CA 1
ATOM 1045 C C . LEU A 1 119 ? -12.232 -6.435 16.721 1.00 97.44 119 LEU A C 1
ATOM 1047 O O . LEU A 1 119 ? -12.102 -6.001 17.866 1.00 97.44 119 LEU A O 1
ATOM 1051 N N . LYS A 1 120 ? -12.888 -7.568 16.455 1.00 97.81 120 LYS A N 1
ATOM 1052 C CA . LYS A 1 120 ? -13.535 -8.388 17.482 1.00 97.81 120 LYS A CA 1
ATOM 1053 C C . LYS A 1 120 ? -12.527 -8.929 18.492 1.00 97.81 120 LYS A C 1
ATOM 1055 O O . LYS A 1 120 ? -12.771 -8.831 19.694 1.00 97.81 120 LYS A O 1
ATOM 1060 N N . THR A 1 121 ? -11.411 -9.471 18.009 1.00 97.06 121 THR A N 1
ATOM 1061 C CA . THR A 1 121 ? -10.322 -9.984 18.847 1.00 97.06 121 THR A CA 1
ATOM 1062 C C . THR A 1 121 ? -9.754 -8.870 19.714 1.00 97.06 121 THR A C 1
ATOM 1064 O O . THR A 1 121 ? -9.702 -9.014 20.932 1.00 97.06 121 THR A O 1
ATOM 1067 N N . LYS A 1 122 ? -9.430 -7.715 19.121 1.00 97.06 122 LYS A N 1
ATOM 1068 C CA . LYS A 1 122 ? -8.873 -6.583 19.863 1.00 97.06 122 LYS A CA 1
ATOM 1069 C C . LYS A 1 122 ? -9.835 -6.067 20.935 1.00 97.06 122 LYS A C 1
ATOM 1071 O O . LYS A 1 122 ? -9.426 -5.838 22.067 1.00 97.06 122 LYS A O 1
ATOM 1076 N N . ARG A 1 123 ? -11.135 -5.983 20.629 1.00 97.75 123 ARG A N 1
ATOM 1077 C CA . ARG A 1 123 ? -12.158 -5.642 21.627 1.00 97.75 123 ARG A CA 1
ATOM 1078 C C . ARG A 1 123 ? -12.138 -6.600 22.822 1.00 97.75 123 ARG A C 1
ATOM 1080 O O . ARG A 1 123 ? -12.265 -6.159 23.961 1.00 97.75 123 ARG A O 1
ATOM 1087 N N . GLN A 1 124 ? -12.039 -7.903 22.554 1.00 97.38 124 GLN A N 1
ATOM 1088 C CA . GLN A 1 124 ? -12.014 -8.939 23.588 1.00 97.38 124 GLN A CA 1
ATOM 1089 C C . GLN A 1 124 ? -10.731 -8.886 24.424 1.00 97.38 124 GLN A C 1
ATOM 1091 O O . GLN A 1 124 ? -10.813 -9.056 25.636 1.00 97.38 124 GLN A O 1
ATOM 1096 N N . GLU A 1 125 ? -9.580 -8.600 23.810 1.00 97.06 125 GLU A N 1
ATOM 1097 C CA . GLU A 1 125 ? -8.309 -8.373 24.518 1.00 97.06 125 GLU A CA 1
ATOM 1098 C C . GLU A 1 125 ? -8.397 -7.190 25.489 1.00 97.06 125 GLU A C 1
ATOM 1100 O O . GLU A 1 125 ? -7.871 -7.261 26.595 1.00 97.06 125 GLU A O 1
ATOM 1105 N N . CYS A 1 126 ? -9.120 -6.133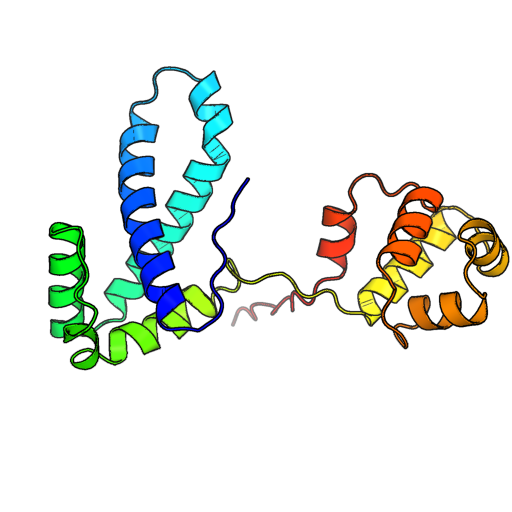 25.112 1.00 96.06 126 CYS A N 1
ATOM 1106 C CA . CYS A 1 126 ? -9.410 -4.996 25.987 1.00 96.06 126 CYS A CA 1
ATOM 1107 C C . CYS A 1 126 ? -10.503 -5.290 27.035 1.00 96.06 126 CYS A C 1
ATOM 1109 O O . CYS A 1 126 ? -10.897 -4.392 27.774 1.00 96.06 126 CYS A O 1
ATOM 1111 N N . GLY A 1 127 ? -11.044 -6.513 27.089 1.00 96.69 127 GLY A N 1
ATOM 1112 C CA . GLY A 1 127 ? -12.068 -6.912 28.059 1.00 96.69 127 GLY A CA 1
ATOM 1113 C C . GLY A 1 127 ? -13.448 -6.282 27.841 1.00 96.69 127 GLY A C 1
ATOM 1114 O O . GLY A 1 127 ? -14.302 -6.376 28.718 1.00 96.69 127 GLY A O 1
ATOM 1115 N N . LEU A 1 128 ? -13.697 -5.655 26.687 1.00 97.19 128 LEU A N 1
ATOM 1116 C CA . LEU A 1 128 ? -14.940 -4.929 26.422 1.00 97.19 128 LEU A CA 1
ATOM 1117 C C . LEU A 1 128 ? -16.006 -5.846 25.821 1.00 97.19 128 LEU A C 1
ATOM 1119 O O . LEU A 1 128 ? -15.768 -6.548 24.827 1.00 97.19 128 LEU A O 1
ATOM 1123 N N . CYS A 1 129 ? -17.240 -5.783 26.325 1.00 97.06 129 CYS A N 1
ATOM 1124 C CA . CYS A 1 129 ? -18.357 -6.367 25.592 1.00 97.06 129 CYS A CA 1
ATOM 1125 C C . CYS A 1 129 ? -18.727 -5.480 24.389 1.00 97.06 129 CYS A C 1
ATOM 1127 O O . CYS A 1 129 ? -18.412 -4.289 24.321 1.00 97.06 129 CYS A O 1
ATOM 1129 N N . ARG A 1 130 ? -19.419 -6.053 23.399 1.00 97.56 130 ARG A N 1
ATOM 1130 C CA . ARG A 1 130 ? -19.791 -5.314 22.181 1.00 97.56 130 ARG A CA 1
ATOM 1131 C C . ARG A 1 130 ? -20.637 -4.076 22.482 1.00 97.56 130 ARG A C 1
ATOM 1133 O O . ARG A 1 130 ? -20.441 -3.049 21.846 1.00 97.56 130 ARG A O 1
ATOM 1140 N N . ASN A 1 131 ? -21.565 -4.168 23.434 1.00 97.44 131 ASN A N 1
ATOM 1141 C CA . ASN A 1 131 ? -22.453 -3.054 23.772 1.00 97.44 131 ASN A CA 1
ATOM 1142 C C . ASN A 1 131 ? -21.689 -1.883 24.399 1.00 97.44 131 ASN A C 1
ATOM 1144 O O . ASN A 1 131 ? -21.976 -0.735 24.073 1.00 97.44 131 ASN A O 1
ATOM 1148 N N . GLU A 1 132 ? -20.701 -2.164 25.250 1.00 97.50 132 GLU A N 1
ATOM 1149 C CA . GLU A 1 132 ? -19.824 -1.144 25.834 1.00 97.50 132 GLU A CA 1
ATOM 1150 C C . GLU A 1 132 ? -18.982 -0.471 24.757 1.00 97.50 132 GLU A C 1
ATOM 1152 O O . GLU A 1 132 ? -19.005 0.751 24.639 1.00 97.50 132 GLU A O 1
ATOM 1157 N N . ALA A 1 133 ? -18.320 -1.263 23.908 1.00 97.75 133 ALA A N 1
ATOM 1158 C CA . ALA A 1 133 ? -17.508 -0.717 22.828 1.00 97.75 133 ALA A CA 1
ATOM 1159 C C . ALA A 1 133 ? -18.333 0.134 21.853 1.00 97.75 133 ALA A C 1
ATOM 1161 O O . ALA A 1 133 ? -17.916 1.222 21.465 1.00 97.75 133 ALA A O 1
ATOM 1162 N N . ALA A 1 134 ? -19.530 -0.336 21.498 1.00 97.94 134 ALA A N 1
ATOM 1163 C CA . ALA A 1 134 ? -20.462 0.398 20.654 1.00 97.94 134 ALA A CA 1
ATOM 1164 C C . ALA A 1 134 ? -20.894 1.716 21.311 1.00 97.94 134 ALA A C 1
ATOM 1166 O O . ALA A 1 134 ? -20.883 2.755 20.660 1.00 97.94 134 ALA A O 1
ATOM 1167 N N . ARG A 1 135 ? -21.205 1.701 22.612 1.00 97.75 135 ARG A N 1
ATOM 1168 C CA . ARG A 1 135 ? -21.561 2.906 23.367 1.00 97.75 135 ARG A CA 1
ATOM 1169 C C . ARG A 1 135 ? -20.415 3.917 23.398 1.00 97.75 135 ARG A C 1
ATOM 1171 O O . ARG A 1 135 ? -20.654 5.079 23.092 1.00 97.75 135 ARG A O 1
ATOM 1178 N N . PHE A 1 136 ? -19.198 3.493 23.738 1.00 97.50 136 PHE A N 1
ATOM 1179 C CA . PHE A 1 136 ? -18.038 4.388 23.833 1.00 97.50 136 PHE A CA 1
ATOM 1180 C C . PHE A 1 136 ? -17.608 4.951 22.478 1.00 97.50 136 PHE A C 1
ATOM 1182 O O . PHE A 1 136 ? -17.226 6.112 22.388 1.00 97.50 136 PHE A O 1
ATOM 1189 N N . ALA A 1 137 ? -17.717 4.157 21.414 1.00 96.88 137 ALA A N 1
ATOM 1190 C CA . ALA A 1 137 ? -17.436 4.619 20.059 1.00 96.88 137 ALA A CA 1
ATOM 1191 C C . ALA A 1 137 ? -18.618 5.365 19.408 1.00 96.88 137 ALA A C 1
ATOM 1193 O O . ALA A 1 137 ? -18.489 5.829 18.273 1.00 96.88 137 ALA A O 1
ATOM 1194 N N . GLU A 1 138 ? -19.760 5.482 20.098 1.00 97.19 138 GLU A N 1
ATOM 1195 C CA . GLU A 1 138 ? -21.007 6.073 19.590 1.00 97.19 138 GLU A CA 1
ATOM 1196 C C . GLU A 1 138 ? -21.497 5.402 18.291 1.00 97.19 138 GLU A C 1
ATOM 1198 O O . GLU A 1 138 ? -21.938 6.043 17.337 1.00 97.19 138 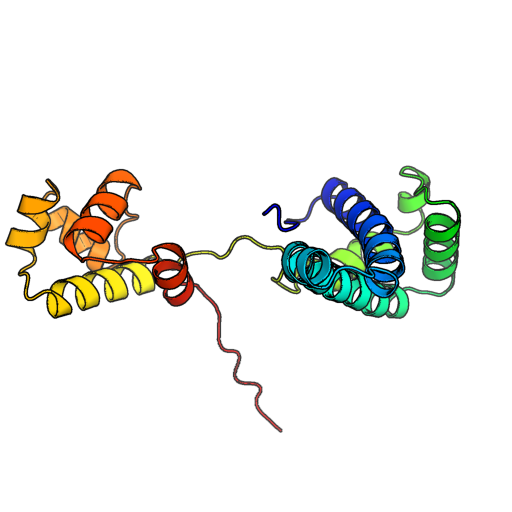GLU A O 1
ATOM 1203 N N . ILE A 1 139 ? -21.396 4.075 18.242 1.00 97.25 139 ILE A N 1
ATOM 1204 C CA . ILE A 1 139 ? -21.823 3.224 17.132 1.00 97.25 139 ILE A CA 1
ATOM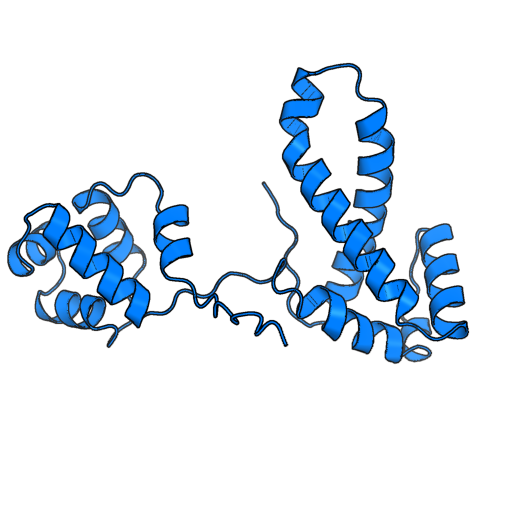 1205 C C . ILE A 1 139 ? -23.061 2.444 17.583 1.00 97.25 139 ILE A C 1
ATOM 1207 O O . ILE A 1 139 ? -23.142 1.971 18.713 1.00 97.25 139 ILE A O 1
ATOM 1211 N N . ASN A 1 140 ? -24.039 2.248 16.696 1.00 97.00 140 ASN A N 1
ATOM 1212 C CA . ASN A 1 140 ? -25.142 1.334 16.995 1.00 97.00 140 ASN A CA 1
ATOM 1213 C C . ASN A 1 140 ? -24.587 -0.098 17.215 1.00 97.00 140 ASN A C 1
ATOM 1215 O O . ASN A 1 140 ? -23.855 -0.586 16.350 1.00 97.00 140 ASN A O 1
ATOM 1219 N N . PRO A 1 141 ? -24.950 -0.818 18.296 1.00 97.06 141 PRO A N 1
ATOM 1220 C CA . PRO A 1 141 ? -24.426 -2.161 18.570 1.00 97.06 141 PRO A CA 1
ATOM 1221 C C . PRO A 1 141 ? -24.614 -3.167 17.427 1.00 97.06 141 PRO A C 1
ATOM 1223 O O . PRO A 1 141 ? -23.755 -4.021 17.200 1.00 97.06 141 PRO A O 1
ATOM 1226 N N . ARG A 1 142 ? -25.711 -3.052 16.667 1.00 97.25 142 ARG A N 1
ATOM 1227 C CA . ARG A 1 142 ? -25.958 -3.875 15.476 1.00 97.25 142 ARG A CA 1
ATOM 1228 C C . ARG A 1 142 ? -24.994 -3.531 14.344 1.00 97.25 142 ARG A C 1
ATOM 1230 O O . ARG A 1 142 ? -24.530 -4.432 13.659 1.00 97.25 142 ARG A O 1
ATOM 1237 N N . THR A 1 143 ? -24.665 -2.254 14.179 1.00 97.56 143 THR A N 1
ATOM 1238 C CA . THR A 1 143 ? -23.667 -1.803 13.203 1.00 97.56 143 THR A CA 1
ATOM 1239 C C . THR A 1 143 ? -22.273 -2.298 13.577 1.00 97.56 143 THR A C 1
ATOM 1241 O O . THR A 1 143 ? -21.591 -2.836 12.712 1.00 97.56 143 THR A O 1
ATOM 1244 N N . LEU A 1 144 ? -21.876 -2.205 14.856 1.00 97.94 144 LEU A N 1
ATOM 1245 C CA . LEU A 1 144 ? -20.596 -2.761 15.310 1.00 97.94 144 LEU A CA 1
ATOM 1246 C C . LEU A 1 144 ? -20.533 -4.276 15.077 1.00 97.94 144 LEU A C 1
ATOM 1248 O O . LEU A 1 144 ? -19.504 -4.783 14.651 1.00 97.94 144 LEU A O 1
ATOM 1252 N N . ARG A 1 145 ? -21.643 -4.994 15.289 1.00 98.06 145 ARG A N 1
ATOM 1253 C CA . ARG A 1 145 ? -21.728 -6.420 14.953 1.00 98.06 145 ARG A CA 1
ATOM 1254 C C . ARG A 1 145 ? -21.471 -6.668 13.461 1.00 98.06 145 ARG A C 1
ATOM 1256 O O . ARG A 1 145 ? -20.626 -7.488 13.143 1.00 98.06 145 ARG A O 1
ATOM 1263 N N . CYS A 1 146 ? -22.135 -5.940 12.563 1.00 97.94 146 CYS A N 1
ATOM 1264 C CA . CYS A 1 146 ? -21.909 -6.094 11.121 1.00 97.94 146 CYS A CA 1
ATOM 1265 C C . CYS A 1 146 ? -20.463 -5.770 10.702 1.00 97.94 146 CYS A C 1
ATOM 1267 O O . CYS A 1 146 ? -19.960 -6.394 9.773 1.00 97.94 146 CYS A O 1
ATOM 1269 N N . TYR A 1 147 ? -19.788 -4.830 11.378 1.00 97.81 147 TYR A N 1
ATOM 1270 C CA . TYR A 1 147 ? -18.355 -4.593 11.165 1.00 97.81 147 TYR A CA 1
ATOM 1271 C C . TYR A 1 147 ? -17.513 -5.799 11.607 1.00 97.81 147 TYR A C 1
ATOM 1273 O O . TYR A 1 147 ? -16.679 -6.268 10.842 1.00 97.81 147 TYR A O 1
ATOM 1281 N N . GLU A 1 148 ? -17.746 -6.327 12.813 1.00 97.69 148 GLU A N 1
ATOM 1282 C CA . GLU A 1 148 ? -17.017 -7.492 13.347 1.00 97.69 148 GLU A CA 1
ATOM 1283 C C . GLU A 1 148 ? -17.237 -8.776 12.541 1.00 97.69 148 GLU A C 1
ATOM 1285 O O . GLU A 1 148 ? -16.338 -9.609 12.446 1.00 97.69 148 GLU A O 1
ATOM 1290 N N . ASP A 1 149 ? -18.425 -8.940 11.966 1.00 97.25 149 ASP A N 1
ATOM 1291 C CA . ASP A 1 149 ? -18.783 -10.110 11.164 1.00 97.25 149 ASP A CA 1
ATOM 1292 C C . ASP A 1 149 ? -18.330 -9.961 9.691 1.00 97.25 149 ASP A C 1
ATOM 1294 O O . ASP A 1 149 ? -18.467 -10.894 8.898 1.00 97.25 149 ASP A O 1
ATOM 1298 N N . GLY A 1 150 ? -17.763 -8.805 9.312 1.00 95.62 150 GLY A N 1
ATOM 1299 C CA . GLY A 1 150 ? -17.324 -8.521 7.942 1.00 95.62 150 GLY A CA 1
ATOM 1300 C C . GLY A 1 150 ? -18.477 -8.400 6.941 1.00 95.62 150 GLY A C 1
ATOM 1301 O O . GLY A 1 150 ? -18.288 -8.624 5.749 1.00 95.62 150 GLY A O 1
ATOM 1302 N N . GLU A 1 151 ? -19.681 -8.077 7.419 1.00 96.56 151 GLU A N 1
ATOM 1303 C CA . GLU A 1 151 ? -20.887 -7.882 6.602 1.00 96.56 151 GLU A CA 1
ATOM 1304 C C . GLU A 1 151 ? -20.997 -6.450 6.063 1.00 96.56 151 GLU A C 1
ATOM 1306 O O . GLU A 1 151 ? -21.797 -6.174 5.168 1.00 96.56 151 GLU A O 1
ATOM 1311 N N . ARG A 1 152 ? -20.236 -5.514 6.644 1.00 95.31 152 ARG A N 1
ATOM 1312 C CA . ARG A 1 152 ? -20.295 -4.092 6.312 1.00 95.31 152 ARG A CA 1
ATOM 1313 C C . ARG A 1 152 ? -18.922 -3.439 6.413 1.00 95.31 152 ARG A C 1
ATOM 1315 O O . ARG A 1 152 ? -18.216 -3.631 7.399 1.00 95.31 152 ARG A O 1
ATOM 1322 N N . GLU A 1 153 ? -18.604 -2.588 5.442 1.00 94.19 153 GLU A N 1
ATOM 1323 C CA . GLU A 1 153 ? -17.438 -1.706 5.502 1.00 94.19 153 GLU A CA 1
ATOM 1324 C C . GLU A 1 153 ? -17.559 -0.692 6.643 1.00 94.19 153 GLU A C 1
ATOM 1326 O O . GLU A 1 153 ? -18.609 -0.073 6.858 1.00 94.19 153 GLU A O 1
ATOM 1331 N N . ILE A 1 154 ? -16.463 -0.509 7.374 1.00 95.62 154 ILE A N 1
ATOM 1332 C CA . ILE A 1 154 ? -16.390 0.443 8.474 1.00 95.62 154 ILE A CA 1
ATOM 1333 C C . ILE A 1 154 ? -16.030 1.839 7.959 1.00 95.62 154 ILE A C 1
ATOM 1335 O O . ILE A 1 154 ? -15.116 2.009 7.157 1.00 95.62 154 ILE A O 1
ATOM 1339 N N . SER A 1 155 ? -16.735 2.865 8.443 1.00 94.69 155 SER A N 1
ATOM 1340 C CA . SER A 1 155 ? -16.350 4.249 8.151 1.00 94.69 155 SER A CA 1
ATOM 1341 C C . SER A 1 155 ? -15.032 4.595 8.843 1.00 94.69 155 SER A C 1
ATOM 1343 O O . SER A 1 155 ? -14.772 4.134 9.955 1.00 94.69 155 SER A O 1
ATOM 1345 N N . ILE A 1 156 ? -14.230 5.475 8.239 1.00 94.31 156 ILE A N 1
ATOM 1346 C CA . ILE A 1 156 ? -12.957 5.910 8.832 1.00 94.31 156 ILE A CA 1
ATOM 1347 C C . ILE A 1 156 ? -13.137 6.506 10.238 1.00 94.31 156 ILE A C 1
ATOM 1349 O O . ILE A 1 156 ? -12.321 6.262 11.120 1.00 94.31 156 ILE A O 1
ATOM 1353 N N . ILE A 1 157 ? -14.245 7.217 10.477 1.00 96.50 157 ILE A N 1
ATOM 1354 C CA . ILE A 1 157 ? -14.565 7.814 11.781 1.00 96.50 157 ILE A CA 1
ATOM 1355 C C . ILE A 1 157 ? -14.833 6.720 12.818 1.00 96.50 157 ILE A C 1
ATOM 1357 O O . ILE A 1 157 ? -14.257 6.743 13.904 1.00 96.50 157 ILE A O 1
ATOM 1361 N N . SER A 1 158 ? -15.693 5.750 12.490 1.00 97.06 158 SER A N 1
ATOM 1362 C CA . SER A 1 158 ? -15.982 4.625 13.384 1.00 97.06 158 SER A CA 1
ATOM 1363 C C . SER A 1 158 ? -14.728 3.798 13.651 1.00 97.06 158 SER A C 1
ATOM 1365 O O . SER A 1 158 ? -14.469 3.444 14.795 1.00 97.06 158 SER A O 1
ATOM 1367 N N . PHE A 1 159 ? -13.931 3.532 12.617 1.00 97.19 159 PHE A N 1
ATOM 1368 C CA . PHE A 1 159 ? -12.684 2.791 12.740 1.00 97.19 159 PHE A CA 1
ATOM 1369 C C . PHE A 1 159 ? -11.703 3.495 13.679 1.00 97.19 159 PHE A C 1
ATOM 1371 O O . PHE A 1 159 ? -11.214 2.876 14.618 1.00 97.19 159 PHE A O 1
ATOM 1378 N N . TYR A 1 160 ? -11.480 4.798 13.496 1.00 96.81 160 TYR A N 1
ATOM 1379 C CA . TYR A 1 160 ? -10.540 5.554 14.320 1.00 96.81 160 TYR A CA 1
ATOM 1380 C C . TYR A 1 160 ? -10.957 5.598 15.797 1.00 96.81 160 TYR A C 1
ATOM 1382 O O . TYR A 1 160 ? -10.124 5.360 16.670 1.00 96.81 160 TYR A O 1
ATOM 1390 N N . LYS A 1 161 ? -12.253 5.795 16.088 1.00 97.44 161 LYS A N 1
ATOM 1391 C CA . LYS A 1 161 ? -12.776 5.721 17.465 1.00 97.44 161 LYS A CA 1
ATOM 1392 C C . LYS A 1 161 ? -12.522 4.353 18.105 1.00 97.44 161 LYS A C 1
ATOM 1394 O O . LYS A 1 161 ? -12.136 4.285 19.267 1.00 97.44 161 LYS A O 1
ATOM 1399 N N . LEU A 1 162 ? -12.715 3.266 17.353 1.00 97.69 162 LEU A N 1
ATOM 1400 C CA . LEU A 1 162 ? -12.431 1.915 17.843 1.00 97.69 162 LEU A CA 1
ATOM 1401 C C . LEU A 1 162 ? -10.931 1.690 18.066 1.00 97.69 162 LEU A C 1
ATOM 1403 O O . LEU A 1 162 ? -10.570 1.112 19.079 1.00 97.69 162 LEU A O 1
ATOM 1407 N N . MET A 1 163 ? -10.056 2.177 17.180 1.00 97.56 163 MET A N 1
ATOM 1408 C CA . MET A 1 163 ? -8.600 2.074 17.368 1.00 97.56 163 MET A CA 1
ATOM 1409 C C . MET A 1 163 ? -8.126 2.803 18.626 1.00 97.56 163 MET A C 1
ATOM 1411 O O . MET A 1 163 ? -7.313 2.257 19.366 1.00 97.56 163 MET A O 1
ATOM 1415 N N . GLN A 1 164 ? -8.672 3.992 18.903 1.00 96.62 164 GLN A N 1
ATOM 1416 C CA . GLN A 1 164 ? -8.402 4.724 20.142 1.00 96.62 164 GLN A CA 1
ATOM 1417 C C . GLN A 1 164 ? -8.903 3.958 21.370 1.00 96.62 164 GLN A C 1
ATOM 1419 O O . GLN A 1 164 ? -8.156 3.776 22.325 1.00 96.62 164 GLN A O 1
ATOM 1424 N N . LEU A 1 165 ? -10.149 3.476 21.329 1.00 97.31 165 LEU A N 1
ATOM 1425 C CA . LEU A 1 165 ? -10.754 2.720 22.426 1.00 97.31 165 LEU A CA 1
ATOM 1426 C C . LEU A 1 165 ? -10.020 1.403 22.713 1.00 97.31 165 LEU A C 1
ATOM 1428 O O . LEU A 1 165 ? -9.983 0.953 23.852 1.00 97.31 165 LEU A O 1
ATOM 1432 N N . TYR A 1 166 ? -9.472 0.773 21.677 1.00 97.12 166 TYR A N 1
ATOM 1433 C CA . TYR A 1 166 ? -8.751 -0.494 21.769 1.00 97.12 166 TYR A CA 1
ATOM 1434 C C . TYR A 1 166 ? -7.240 -0.322 21.967 1.00 97.12 166 TYR A C 1
ATOM 1436 O O . TYR A 1 166 ? -6.497 -1.301 21.864 1.00 97.12 166 TYR A O 1
ATOM 1444 N N . GLU A 1 167 ? -6.791 0.915 22.202 1.00 94.81 167 GLU A N 1
ATOM 1445 C CA . GLU A 1 167 ? -5.391 1.271 22.453 1.00 94.81 167 GLU A CA 1
ATOM 1446 C C . GLU A 1 167 ? -4.432 0.734 21.374 1.00 94.81 167 GLU A C 1
ATOM 1448 O O . GLU A 1 167 ? -3.319 0.277 21.643 1.00 94.81 167 GLU A O 1
ATOM 1453 N N . VAL A 1 168 ? -4.867 0.767 20.110 1.00 94.81 168 VAL A N 1
ATOM 1454 C CA . VAL A 1 168 ? -4.032 0.359 18.976 1.00 94.81 168 VAL A CA 1
ATOM 1455 C C . VAL A 1 168 ? -3.031 1.473 18.681 1.00 94.81 168 VAL A C 1
ATOM 1457 O O . VAL A 1 168 ? -3.399 2.528 18.169 1.00 94.81 168 VAL A O 1
ATOM 1460 N N . GLY A 1 169 ? -1.758 1.224 19.001 1.00 86.88 169 GLY A N 1
ATOM 1461 C CA . GLY A 1 169 ? -0.676 2.190 18.793 1.00 86.88 169 GLY A CA 1
ATOM 1462 C C . GLY A 1 169 ? -0.382 2.464 17.316 1.00 86.88 169 GLY A C 1
ATOM 1463 O O . GLY A 1 169 ? -0.407 3.615 16.888 1.00 86.88 169 GLY A O 1
ATOM 1464 N N . ASP A 1 170 ? -0.137 1.413 16.527 1.00 89.75 170 ASP A N 1
ATOM 1465 C CA . ASP A 1 170 ? 0.125 1.527 15.087 1.00 89.75 170 ASP A CA 1
ATOM 1466 C C . ASP A 1 170 ? -1.043 0.955 14.271 1.00 89.75 170 ASP A C 1
ATOM 1468 O O . ASP A 1 170 ? -1.210 -0.258 14.114 1.00 89.75 170 ASP A O 1
ATOM 1472 N N . ILE A 1 171 ? -1.863 1.863 13.738 1.00 92.44 171 ILE A N 1
ATOM 1473 C CA . ILE A 1 171 ? -3.003 1.529 12.878 1.00 92.44 171 ILE A CA 1
ATOM 1474 C C . ILE A 1 171 ? -2.539 0.871 11.570 1.00 92.44 171 ILE A C 1
ATOM 1476 O O . ILE A 1 171 ? -3.236 0.004 11.042 1.00 92.44 171 ILE A O 1
ATOM 1480 N N . SER A 1 172 ? -1.373 1.249 11.041 1.00 86.25 172 SER A N 1
ATOM 1481 C CA . SER A 1 172 ? -0.860 0.682 9.791 1.00 86.25 172 SER A CA 1
ATOM 1482 C C . SER A 1 172 ? -0.472 -0.779 9.987 1.00 86.25 172 SER A C 1
ATOM 1484 O O . SER A 1 172 ? -0.889 -1.621 9.196 1.00 86.25 172 SER A O 1
ATOM 1486 N N . ASP A 1 173 ? 0.247 -1.103 11.064 1.00 86.25 173 ASP A N 1
ATOM 1487 C CA . ASP A 1 173 ? 0.569 -2.495 11.416 1.00 86.25 173 ASP A CA 1
ATOM 1488 C C . ASP A 1 173 ? -0.702 -3.331 11.650 1.00 86.25 173 ASP A C 1
ATOM 1490 O O . ASP A 1 173 ? -0.816 -4.465 11.174 1.00 86.25 173 ASP A O 1
ATOM 1494 N N . PHE A 1 174 ? -1.705 -2.749 12.315 1.00 91.06 174 PHE A N 1
ATOM 1495 C CA . PHE A 1 174 ? -3.001 -3.398 12.511 1.00 91.06 174 PHE A CA 1
ATOM 1496 C C . PHE A 1 174 ? -3.690 -3.736 11.178 1.00 91.06 174 PHE A C 1
ATOM 1498 O O . PHE A 1 174 ? -4.135 -4.868 10.974 1.00 91.06 174 PHE A O 1
ATOM 1505 N N . LEU A 1 175 ? -3.744 -2.783 10.243 1.00 90.56 175 LEU A N 1
ATOM 1506 C CA . LEU A 1 175 ? -4.365 -2.981 8.931 1.00 90.56 175 LEU A CA 1
ATOM 1507 C C . LEU A 1 175 ? -3.564 -3.934 8.031 1.00 90.56 175 LEU A C 1
ATOM 1509 O O . LEU A 1 175 ? -4.164 -4.724 7.304 1.00 90.56 175 LEU A O 1
ATOM 1513 N N . MET A 1 176 ? -2.231 -3.926 8.112 1.00 84.62 176 MET A N 1
ATOM 1514 C CA . MET A 1 176 ? -1.368 -4.833 7.342 1.00 84.62 176 MET A CA 1
ATOM 1515 C C . MET A 1 176 ? -1.647 -6.306 7.663 1.00 84.62 176 MET A C 1
ATOM 1517 O O . MET A 1 176 ? -1.643 -7.147 6.761 1.00 84.62 176 MET A O 1
ATOM 1521 N N . LYS A 1 177 ? -1.971 -6.628 8.921 1.00 84.75 177 LYS A N 1
ATOM 1522 C CA . LYS A 1 177 ? -2.383 -7.981 9.343 1.00 84.75 177 LYS A CA 1
ATOM 1523 C C . LYS A 1 177 ? -3.730 -8.411 8.762 1.00 84.75 177 LYS A C 1
ATOM 1525 O O . LYS A 1 177 ? -3.991 -9.605 8.654 1.00 84.75 177 LYS A O 1
ATOM 1530 N N . CYS A 1 178 ? -4.562 -7.447 8.375 1.00 87.12 178 CYS A N 1
ATOM 1531 C CA . CYS A 1 178 ? -5.883 -7.671 7.795 1.00 87.12 178 CYS A CA 1
ATOM 1532 C C . CYS A 1 178 ? -5.854 -7.735 6.257 1.00 87.12 178 CYS A C 1
ATOM 1534 O O . CYS A 1 178 ? -6.908 -7.787 5.623 1.00 87.12 178 CYS A O 1
ATOM 1536 N N . SER A 1 179 ? -4.670 -7.686 5.642 1.00 78.69 179 SER A N 1
ATOM 1537 C CA . SER A 1 179 ? -4.536 -7.648 4.187 1.00 78.69 179 SER A CA 1
ATOM 1538 C C . SER A 1 179 ? -4.702 -9.021 3.530 1.00 78.69 179 SER A C 1
ATOM 1540 O O . SER A 1 179 ? -4.362 -10.062 4.099 1.00 78.69 179 SER A O 1
ATOM 1542 N N . LEU A 1 180 ? -5.168 -9.020 2.277 1.00 65.25 180 LEU A N 1
ATOM 1543 C CA . LEU A 1 180 ? -5.199 -10.198 1.401 1.00 65.25 180 LEU A CA 1
ATOM 1544 C C . LEU A 1 180 ? -3.794 -10.581 0.906 1.00 65.25 180 LEU A C 1
ATOM 1546 O O . LEU A 1 180 ? -3.561 -10.743 -0.292 1.00 65.25 180 LEU A O 1
ATOM 1550 N N . ILE A 1 181 ? -2.825 -10.775 1.799 1.00 53.47 181 ILE A N 1
ATOM 1551 C CA . ILE A 1 181 ? -1.605 -11.482 1.413 1.00 53.47 181 ILE A CA 1
ATOM 1552 C C . ILE A 1 181 ? -1.947 -12.965 1.478 1.00 53.47 181 ILE A C 1
ATOM 1554 O O . ILE A 1 181 ? -1.791 -13.622 2.509 1.00 53.47 181 ILE A O 1
ATOM 1558 N N . LYS A 1 182 ? -2.434 -13.512 0.354 1.00 44.88 182 LYS A N 1
ATOM 1559 C CA . LYS A 1 182 ? -2.364 -14.956 0.119 1.00 44.88 182 LYS A CA 1
ATOM 1560 C C . LYS A 1 182 ? -0.912 -15.351 0.381 1.00 44.88 182 LYS A C 1
ATOM 1562 O O . LYS A 1 182 ? -0.038 -15.077 -0.436 1.00 44.88 182 LYS A O 1
ATOM 1567 N N . LYS A 1 183 ? -0.649 -15.992 1.522 1.00 38.94 183 LYS A N 1
ATOM 1568 C CA . LYS A 1 183 ? 0.505 -16.873 1.664 1.00 38.94 183 LYS A CA 1
ATOM 1569 C C . LYS A 1 183 ? 0.276 -17.988 0.652 1.00 38.94 18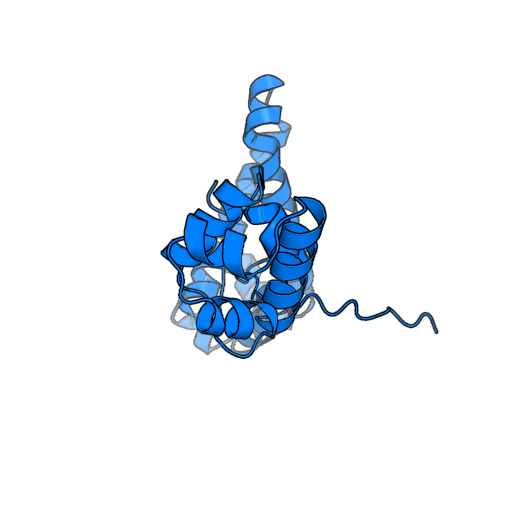3 LYS A C 1
ATOM 1571 O O . LYS A 1 183 ? -0.288 -19.029 0.985 1.00 38.94 183 LYS A O 1
ATOM 1576 N N . GLU A 1 184 ? 0.653 -17.751 -0.600 1.00 36.47 184 GLU A N 1
ATOM 1577 C CA . GLU A 1 184 ? 0.977 -18.839 -1.501 1.00 36.47 184 GLU A CA 1
ATOM 1578 C C . GLU A 1 184 ? 2.131 -19.562 -0.823 1.00 36.47 184 GLU A C 1
ATOM 1580 O O . GLU A 1 184 ? 3.275 -19.111 -0.795 1.00 36.47 184 GLU A O 1
ATOM 1585 N N . LYS A 1 185 ? 1.770 -20.652 -0.142 1.00 33.28 185 LYS A N 1
ATOM 1586 C CA . LYS A 1 185 ? 2.690 -21.728 0.165 1.00 33.28 185 LYS A CA 1
ATOM 1587 C C . LYS A 1 185 ? 3.404 -22.014 -1.150 1.00 33.28 185 LYS A C 1
ATOM 1589 O O . LYS A 1 185 ? 2.797 -22.587 -2.052 1.00 33.28 185 LYS A O 1
ATOM 1594 N N . TYR A 1 186 ? 4.662 -21.601 -1.255 1.00 32.94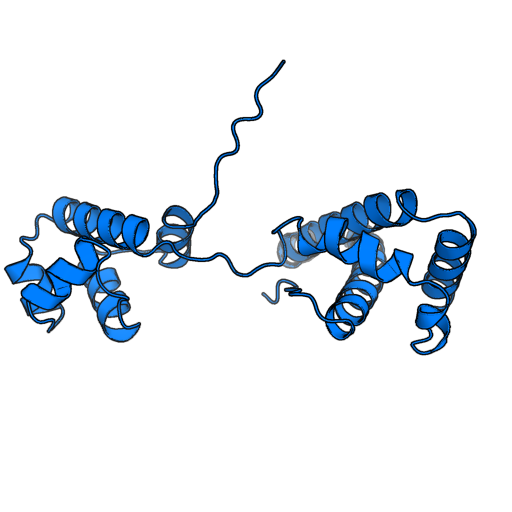 186 TYR A N 1
ATOM 1595 C CA . TYR A 1 186 ? 5.588 -22.251 -2.160 1.00 32.94 186 TYR A CA 1
ATOM 1596 C C . TYR A 1 186 ? 5.563 -23.724 -1.757 1.00 32.94 186 TYR A C 1
ATOM 1598 O O . TYR A 1 186 ? 6.130 -24.130 -0.744 1.00 32.94 186 TYR A O 1
ATOM 1606 N N . ASN A 1 187 ? 4.777 -24.497 -2.502 1.00 30.20 187 ASN A N 1
ATOM 1607 C CA . ASN A 1 187 ? 4.917 -25.931 -2.560 1.00 30.20 187 ASN A CA 1
ATOM 1608 C C . ASN A 1 187 ? 6.312 -26.161 -3.128 1.00 30.20 187 ASN A C 1
ATOM 1610 O O . ASN A 1 187 ? 6.507 -26.083 -4.338 1.00 30.20 187 ASN A O 1
ATOM 1614 N N . SER A 1 188 ? 7.273 -26.408 -2.242 1.00 37.62 188 SER A N 1
ATOM 1615 C CA . SER A 1 188 ? 8.465 -27.154 -2.603 1.00 37.62 188 SER A CA 1
ATOM 1616 C C . SER A 1 188 ? 8.000 -28.487 -3.181 1.00 37.62 188 SER A C 1
ATOM 1618 O O . SER A 1 188 ? 7.464 -29.336 -2.463 1.00 37.62 188 SER A O 1
ATOM 1620 N N . LYS A 1 189 ? 8.161 -28.633 -4.488 1.00 32.03 189 LYS A N 1
ATOM 1621 C CA . LYS A 1 189 ? 8.342 -29.912 -5.158 1.00 32.03 189 LYS A CA 1
ATOM 1622 C C . LYS A 1 189 ? 9.569 -29.783 -6.036 1.00 32.03 189 LYS A C 1
ATOM 1624 O O . LYS A 1 189 ? 9.675 -28.735 -6.707 1.00 32.03 189 LYS A O 1
#

Sequence (189 aa):
MRRHYFFHDESDFFKWYRAYLSSKELIRVYKYYYSEERKRDEYDKFKEAEEIVAEYKTFICSLNDNDKAYLEESVRKGYFNNREHLLHPEILENWKIIVIDSKKHKLFEVDIKQLGIALKTKRQECGLCRNEAARFAEINPRTLRCYEDGEREISIISFYKLMQLYEVGDISDFLMKCSLIKKEKYNSK

Secondary structure (DSSP, 8-state):
-------SSHHHHHHHHHHHHHHHHHHHHHTT---HHHHHHHHHHHHHHHHHHHHHHHHHHHS-HHHHHHHHHHHHHT---TTGGGG-HHHHHHHIIIIITTSTTSPPPBPHHHHHHHHHHHHHHTT--HHHHHHHTT--HHHHHHHHTTSSPPPHHHHHHHHHHTT-S-HHHHHHHTB----------

Foldseek 3Di:
DDQAAAAQDPVSVVVLLLLLLVLVVCLVVLVVDPDPVVNVVCVVVNVSSVVSPVLVVVLLVQADPVLNVLVVVCSVVVHDDPVCCVVVVVSSVSCCVRPVVVCPRHDFDFQQQLQLCLLVVLCVVVVHDLVRLCVQLVHDSVVNNCSNRSVDDDDPSSVVSSCVVSVPPDPPVSRVSRTPPPPPPPPDD

Radius of gyration: 22.69 Å; chains: 1; bounding box: 56×41×60 Å